Protein AF-A0A1V8TF94-F1 (afdb_monomer_lite)

InterPro domains:
  IPR036457 PPM-type phosphatase-like domain superfamily [G3DSA:3.60.40.10] (98-243)
  IPR036457 PPM-type phosphatase-like domain superfamily [SSF81606] (132-233)

Secondary structure (DSSP, 8-state):
-----------------PPPSS----TT--TTPPPPPPP---HHHHHHHHHHHHHHHHHHHHHHHHHHHH-THHHHHHHTTS-HHHHHHHHHHHHHHHHHHHHHT-PPPPHHHHHHHHHHHEEEEE-SS-EEEEE---SSSS---EEEEEEE--TT-GGG-EEEEEEE---SSSHHHHHHHHHHHHHHHHHHHHTT-TTSPP-TT-HHHHHHHHHHHHHHHHHHHHHHHHHHHHHHHHTSPPPPP----

Organism: NCBI:txid1507870

pLDDT: mean 73.89, std 19.98, range [32.81, 98.12]

Sequence (249 aa):
MARSFGLPIHRTVLHSRRRYTTPPKTYFQPLDQPPPPPPRTSFRILRWSLFGVTAFGIGFYMHAYLSARFGLDVLEELAGEMDPQDATAMQGALQDGVEVAQARVVHAFTHEQATAVLRQRAGVAVTPTVVSHVCQSPSNLPCEDTWSSGTYMYLKDAAKDWSEWAIFDGHAGTRTSQALKEILPVVVGEKLWESGCMQRMYVANDQRVWRVIQNAFKYLDEEVLGEAKRCLEDDQDGLRPGGEGQLAE

Radius of gyration: 28.28 Å; chains: 1; bounding box: 63×71×79 Å

Foldseek 3Di:
DDDDDDDDDPDDFDDDDDDDPDDDDDPPDDDDDDDDDDDDDDPVVVVVVVVVVVVVVVVVVVVVVCCVPPNPVVVVVVLVPDDPVVNVVVVVVVVVVVVVVVVVPPDDDDPVRVVVQQVVQWDWGDDLVDIDIDGDDAPDVVRQKDKEKDWQQDVVPSQLIDIDIDIFRGDPDNVVNVVCRPVLVVLLSVLCVVLCNSVDDDDPPDPSSVVSSVVSVVVVVVVVVVVVVVVVVVVVVVPPPPDDDDPDD

Structure (mmCIF, N/CA/C/O backbone):
data_AF-A0A1V8TF94-F1
#
_entry.id   AF-A0A1V8TF94-F1
#
loop_
_atom_site.group_PDB
_atom_site.id
_atom_site.type_symbol
_atom_site.label_atom_id
_atom_site.label_alt_id
_atom_site.label_comp_id
_atom_site.label_asym_id
_atom_site.label_entity_id
_atom_site.label_seq_id
_atom_site.pdbx_PDB_ins_code
_atom_site.Cartn_x
_atom_site.Cartn_y
_atom_site.Cartn_z
_atom_site.occupancy
_atom_site.B_iso_or_equiv
_atom_site.auth_seq_id
_atom_site.auth_comp_id
_atom_site.auth_asym_id
_atom_site.auth_atom_id
_atom_site.pdbx_PDB_model_num
ATOM 1 N N . MET A 1 1 ? 10.412 6.527 35.809 1.00 37.19 1 MET A N 1
ATOM 2 C CA . MET A 1 1 ? 9.376 5.565 35.368 1.00 37.19 1 MET A CA 1
ATOM 3 C C . MET A 1 1 ? 9.477 5.414 33.857 1.00 37.19 1 MET A C 1
ATOM 5 O O . MET A 1 1 ? 8.974 6.263 33.137 1.00 37.19 1 MET A O 1
ATOM 9 N N . ALA A 1 2 ? 10.196 4.396 33.384 1.00 33.12 2 ALA A N 1
ATOM 10 C CA . ALA A 1 2 ? 10.364 4.117 31.960 1.00 33.12 2 ALA A CA 1
ATOM 11 C C . ALA A 1 2 ? 9.210 3.224 31.477 1.00 33.12 2 ALA A C 1
ATOM 13 O O . ALA A 1 2 ? 9.015 2.132 32.011 1.00 33.12 2 ALA A O 1
ATOM 14 N N . ARG A 1 3 ? 8.426 3.692 30.500 1.00 34.81 3 ARG A N 1
ATOM 15 C CA . ARG A 1 3 ? 7.444 2.862 29.792 1.00 34.81 3 ARG A CA 1
ATOM 16 C C . ARG A 1 3 ? 8.129 2.246 28.577 1.00 34.81 3 ARG A C 1
ATOM 18 O O . ARG A 1 3 ? 8.374 2.921 27.587 1.00 34.81 3 ARG A O 1
ATOM 25 N N . SER A 1 4 ? 8.456 0.967 28.703 1.00 33.47 4 SER A N 1
ATOM 26 C CA . SER A 1 4 ? 8.790 0.088 27.586 1.00 33.47 4 SER A CA 1
ATOM 27 C C . SER A 1 4 ? 7.532 -0.106 26.733 1.00 33.47 4 SER A C 1
ATOM 29 O O . SER A 1 4 ? 6.545 -0.671 27.206 1.00 33.47 4 SER A O 1
ATOM 31 N N . PHE A 1 5 ? 7.545 0.406 25.502 1.00 36.44 5 PHE A N 1
ATOM 32 C CA . PHE A 1 5 ? 6.562 0.070 24.476 1.00 36.44 5 PHE A CA 1
ATOM 33 C C . PHE A 1 5 ? 7.048 -1.191 23.761 1.00 36.44 5 PHE A C 1
ATOM 35 O O . PHE A 1 5 ? 7.936 -1.142 22.914 1.00 36.44 5 PHE A O 1
ATOM 42 N N . GLY A 1 6 ? 6.496 -2.341 24.147 1.00 34.00 6 GLY A N 1
ATOM 43 C CA . GLY A 1 6 ? 6.702 -3.588 23.422 1.00 34.00 6 GLY A CA 1
ATOM 44 C C . GLY A 1 6 ? 5.960 -3.541 22.089 1.00 34.00 6 GLY A C 1
ATOM 45 O O . GLY A 1 6 ? 4.732 -3.549 22.069 1.00 34.00 6 GLY A O 1
ATOM 46 N N . LEU A 1 7 ? 6.708 -3.498 20.990 1.00 39.34 7 LEU A N 1
ATOM 47 C CA . LEU A 1 7 ? 6.206 -3.763 19.642 1.00 39.34 7 LEU A CA 1
ATOM 48 C C . LEU A 1 7 ? 5.683 -5.205 19.550 1.00 39.34 7 LEU A C 1
ATOM 50 O O . LEU A 1 7 ? 6.379 -6.125 19.990 1.00 39.34 7 LEU A O 1
ATOM 54 N N . PRO A 1 8 ? 4.553 -5.451 18.870 1.00 41.88 8 PRO A N 1
ATOM 55 C CA . PRO A 1 8 ? 4.283 -6.750 18.292 1.00 41.88 8 PRO A CA 1
ATOM 56 C C . PRO A 1 8 ? 4.102 -6.583 16.782 1.00 41.88 8 PRO A C 1
ATOM 58 O O . PRO A 1 8 ? 2.991 -6.380 16.310 1.00 41.88 8 PRO A O 1
ATOM 61 N N . ILE A 1 9 ? 5.177 -6.681 15.998 1.00 44.75 9 ILE A N 1
ATOM 62 C CA . ILE A 1 9 ? 5.041 -6.832 14.542 1.00 44.75 9 ILE A CA 1
ATOM 63 C C . ILE A 1 9 ? 5.925 -7.990 14.095 1.00 44.75 9 ILE A C 1
ATOM 65 O O . ILE A 1 9 ? 6.981 -7.815 13.498 1.00 44.75 9 ILE A O 1
ATOM 69 N N . HIS A 1 10 ? 5.489 -9.209 14.414 1.00 32.81 10 HIS A N 1
ATOM 70 C CA . HIS A 1 10 ? 5.989 -10.396 13.734 1.00 32.81 10 HIS A CA 1
ATOM 71 C C . HIS A 1 10 ? 4.979 -10.769 12.647 1.00 32.81 10 HIS A C 1
ATOM 73 O O . HIS A 1 10 ? 3.971 -11.424 12.906 1.00 32.81 10 HIS A O 1
ATOM 79 N N . ARG A 1 11 ? 5.223 -10.292 11.423 1.00 44.19 11 ARG A N 1
ATOM 80 C CA . ARG A 1 11 ? 4.402 -10.601 10.247 1.00 44.19 11 ARG A CA 1
ATOM 81 C C . ARG A 1 11 ? 4.896 -11.908 9.637 1.00 44.19 11 ARG A C 1
ATOM 83 O O . ARG A 1 11 ? 5.856 -11.928 8.875 1.00 44.19 11 ARG A O 1
ATOM 90 N N . THR A 1 12 ? 4.255 -13.014 9.997 1.00 32.91 12 THR A N 1
ATOM 91 C CA . THR A 1 12 ? 4.577 -14.330 9.434 1.00 32.91 12 THR A CA 1
ATOM 92 C C . THR A 1 12 ? 3.707 -14.577 8.204 1.00 32.91 12 THR A C 1
ATOM 94 O O . THR A 1 12 ? 2.510 -14.826 8.323 1.00 32.91 12 THR A O 1
ATOM 97 N N . VAL A 1 13 ? 4.302 -14.515 7.011 1.00 35.44 13 VAL A N 1
ATOM 98 C CA . VAL A 1 13 ? 3.645 -14.912 5.757 1.00 35.44 13 VAL A CA 1
ATOM 99 C C . VAL A 1 13 ? 3.883 -16.408 5.556 1.00 35.44 13 VAL A C 1
ATOM 101 O O . VAL A 1 13 ? 4.999 -16.828 5.263 1.00 35.44 13 VAL A O 1
ATOM 104 N N . LEU A 1 14 ? 2.844 -17.228 5.729 1.00 34.09 14 LEU A N 1
ATOM 105 C CA . LEU A 1 14 ? 2.893 -18.655 5.400 1.00 34.09 14 LEU A CA 1
ATOM 106 C C . LEU A 1 14 ? 2.226 -18.902 4.046 1.00 34.09 14 LEU A C 1
ATOM 108 O O . LEU A 1 14 ? 1.049 -18.607 3.843 1.00 34.09 14 LEU A O 1
ATOM 112 N N . HIS A 1 15 ? 2.980 -19.488 3.117 1.00 34.28 15 HIS A N 1
ATOM 113 C CA . HIS A 1 15 ? 2.467 -19.907 1.818 1.00 34.28 15 HIS A CA 1
ATOM 114 C C . HIS A 1 15 ? 1.772 -21.268 1.925 1.00 34.28 15 HIS A C 1
ATOM 116 O O . HIS A 1 15 ? 2.412 -22.290 2.162 1.00 34.28 15 HIS A O 1
ATOM 122 N N . SER A 1 16 ? 0.460 -21.298 1.687 1.00 35.69 16 SER A N 1
ATOM 123 C CA . SER A 1 16 ? -0.314 -22.534 1.539 1.00 35.69 16 SER A CA 1
ATOM 124 C C . SER A 1 16 ? -0.882 -22.630 0.125 1.00 35.69 16 SER A C 1
ATOM 126 O O . SER A 1 16 ? -1.646 -21.773 -0.319 1.00 35.69 16 SER A O 1
ATOM 128 N N . ARG A 1 17 ? -0.508 -23.687 -0.606 1.00 35.97 17 ARG A N 1
ATOM 129 C CA . ARG A 1 17 ? -1.077 -24.016 -1.920 1.00 35.97 17 ARG A CA 1
ATOM 130 C C . ARG A 1 17 ? -2.368 -24.816 -1.731 1.00 35.97 17 ARG A C 1
ATOM 132 O O . ARG A 1 17 ? -2.332 -26.044 -1.739 1.00 35.97 17 ARG A O 1
ATOM 139 N N . ARG A 1 18 ? -3.518 -24.147 -1.616 1.00 37.91 18 ARG A N 1
ATOM 140 C CA . ARG A 1 18 ? -4.824 -24.802 -1.821 1.00 37.91 18 ARG A CA 1
ATOM 141 C C . ARG A 1 18 ? -5.270 -24.633 -3.272 1.00 37.91 18 ARG A C 1
ATOM 143 O O . ARG A 1 18 ? -5.315 -23.524 -3.791 1.00 37.91 18 ARG A O 1
ATOM 150 N N . ARG A 1 19 ? -5.576 -25.753 -3.934 1.00 37.44 19 ARG A N 1
ATOM 151 C CA . ARG A 1 19 ? -6.188 -25.777 -5.270 1.00 37.44 19 ARG A CA 1
ATOM 152 C C . ARG A 1 19 ? -7.698 -25.604 -5.107 1.00 37.44 19 ARG A C 1
ATOM 154 O O . ARG A 1 19 ? -8.330 -26.438 -4.466 1.00 37.44 19 ARG A O 1
ATOM 161 N N . TYR A 1 20 ? -8.258 -24.543 -5.678 1.00 40.94 20 TYR A N 1
ATOM 162 C CA . TYR A 1 20 ? -9.704 -24.350 -5.780 1.00 40.94 20 TYR A CA 1
ATOM 163 C C . TYR A 1 20 ? -10.226 -25.021 -7.058 1.00 40.94 20 TYR A C 1
ATOM 165 O O . TYR A 1 20 ? -9.595 -24.931 -8.109 1.00 40.94 20 TYR A O 1
ATOM 173 N N . THR A 1 21 ? -11.360 -25.715 -6.958 1.00 43.81 21 THR A N 1
ATOM 174 C CA . THR A 1 21 ? -12.014 -26.450 -8.059 1.00 43.81 21 THR A CA 1
ATOM 175 C C . THR A 1 21 ? -13.019 -25.604 -8.844 1.00 43.81 21 THR A C 1
ATOM 177 O O . THR A 1 21 ? -13.491 -26.037 -9.890 1.00 43.81 21 THR A O 1
ATOM 180 N N . THR A 1 22 ? -13.323 -24.389 -8.385 1.00 40.44 22 THR A N 1
ATOM 181 C CA . THR A 1 22 ? -14.241 -23.456 -9.051 1.00 40.44 22 THR A CA 1
ATOM 182 C C . THR A 1 22 ? -13.627 -22.059 -9.120 1.00 40.44 22 THR A C 1
ATOM 184 O O . THR A 1 22 ? -13.146 -21.574 -8.091 1.00 40.44 22 THR A O 1
ATOM 187 N N . PRO A 1 23 ? -13.636 -21.396 -10.291 1.00 46.78 23 PRO A N 1
ATOM 188 C CA . PRO A 1 23 ? -13.075 -20.059 -10.433 1.00 46.78 23 PRO A CA 1
ATOM 189 C C . PRO A 1 23 ? -13.926 -19.028 -9.665 1.00 46.78 23 PRO A C 1
ATOM 191 O O . PRO A 1 23 ? -15.151 -19.018 -9.820 1.00 46.78 23 PRO A O 1
ATOM 194 N N . PRO A 1 24 ? -13.317 -18.163 -8.833 1.00 49.66 24 PRO A N 1
ATOM 195 C CA . PRO A 1 24 ? -14.036 -17.080 -8.176 1.00 49.66 24 PRO A CA 1
ATOM 196 C C . PRO A 1 24 ? -14.489 -16.043 -9.209 1.00 49.66 24 PRO A C 1
ATOM 198 O O . PRO A 1 24 ? -13.751 -15.696 -10.131 1.00 49.66 24 PRO A O 1
ATOM 201 N N . LYS A 1 25 ? -15.712 -15.532 -9.043 1.00 41.75 25 LYS A N 1
ATOM 202 C CA . LYS A 1 25 ? -16.226 -14.403 -9.827 1.00 41.75 25 LYS A CA 1
ATOM 203 C C . LYS A 1 25 ? -15.437 -13.152 -9.431 1.00 41.75 25 LYS A C 1
ATOM 205 O O . LYS A 1 25 ? -15.498 -12.736 -8.277 1.00 41.75 25 LYS A O 1
ATOM 210 N N . THR A 1 26 ? -14.658 -12.591 -10.352 1.00 46.69 26 THR A N 1
ATOM 211 C CA . THR A 1 26 ? -13.879 -11.369 -10.116 1.00 46.69 26 THR A CA 1
ATOM 212 C C . THR A 1 26 ? -14.734 -10.121 -10.349 1.00 46.69 26 THR A C 1
ATOM 214 O O . THR A 1 26 ? -15.714 -10.143 -11.089 1.00 46.69 26 THR A O 1
ATOM 217 N N . TYR A 1 27 ? -14.350 -9.015 -9.710 1.00 48.72 27 TYR A N 1
ATOM 218 C CA . TYR A 1 27 ? -15.082 -7.739 -9.653 1.00 48.72 27 TYR A CA 1
ATOM 219 C C . TYR A 1 27 ? -15.188 -6.988 -11.006 1.00 48.72 27 TYR A C 1
ATOM 221 O O . TYR A 1 27 ? -15.813 -5.937 -11.079 1.00 48.72 27 TYR A O 1
ATOM 229 N N . PHE A 1 28 ? -14.589 -7.515 -12.083 1.00 39.69 28 PHE A N 1
ATOM 230 C CA . PHE A 1 28 ? -14.431 -6.843 -13.383 1.00 39.69 28 PHE A CA 1
ATOM 231 C C . PHE A 1 28 ? -15.362 -7.362 -14.489 1.00 39.69 28 PHE A C 1
ATOM 233 O O . PHE A 1 28 ? -15.060 -7.204 -15.669 1.00 39.69 28 PHE A O 1
ATOM 240 N N . GLN A 1 29 ? -16.494 -7.975 -14.146 1.00 43.91 29 GLN A N 1
ATOM 241 C CA . GLN A 1 29 ? -17.527 -8.297 -15.134 1.00 43.91 29 GLN A CA 1
ATOM 242 C C . GLN A 1 29 ? -18.720 -7.344 -14.996 1.00 43.91 29 GLN A C 1
ATOM 244 O O . GLN A 1 29 ? -19.655 -7.648 -14.254 1.00 43.91 29 GLN A O 1
ATOM 249 N N . PRO A 1 30 ? -18.738 -6.204 -15.711 1.00 47.22 30 PRO A N 1
ATOM 250 C CA . PRO A 1 30 ? -19.991 -5.545 -16.028 1.00 47.22 30 PRO A CA 1
ATOM 251 C C . PRO A 1 30 ? -20.809 -6.466 -16.937 1.00 47.22 30 PRO A C 1
ATOM 253 O O . PRO A 1 30 ? -20.340 -6.893 -17.994 1.00 47.22 30 PRO A O 1
ATOM 256 N N . LEU A 1 31 ? -22.034 -6.772 -16.514 1.00 54.69 31 LEU A N 1
ATOM 257 C CA . LEU A 1 31 ? -23.076 -7.250 -17.414 1.00 54.69 31 LEU A CA 1
ATOM 258 C C . LEU A 1 31 ? -23.319 -6.140 -18.454 1.00 54.69 31 LEU A C 1
ATOM 26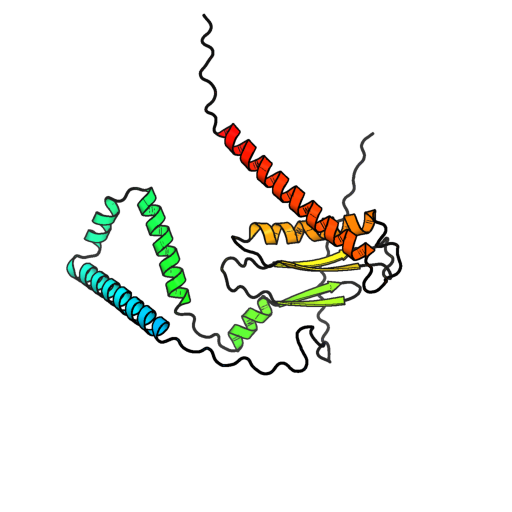0 O O . LEU A 1 31 ? -23.561 -4.993 -18.088 1.00 54.69 31 LEU A O 1
ATOM 264 N N . ASP A 1 32 ? -23.219 -6.489 -19.734 1.00 56.28 32 ASP A N 1
ATOM 265 C CA . ASP A 1 32 ? -23.773 -5.728 -20.862 1.00 56.28 32 ASP A CA 1
ATOM 266 C C . ASP A 1 32 ? -23.118 -4.381 -21.243 1.00 56.28 32 ASP A C 1
ATOM 268 O O . ASP A 1 32 ? -23.812 -3.391 -21.478 1.00 56.28 32 ASP A O 1
ATOM 272 N N . GLN A 1 33 ? -21.792 -4.331 -21.428 1.00 52.78 33 GLN A N 1
ATOM 273 C CA . GLN A 1 33 ? -21.182 -3.259 -22.238 1.00 52.78 33 GLN A CA 1
ATOM 274 C C . GLN A 1 33 ? -20.911 -3.724 -23.681 1.00 52.78 33 GLN A C 1
ATOM 276 O O . GLN A 1 33 ? -20.184 -4.701 -23.877 1.00 52.78 33 GLN A O 1
ATOM 281 N N . PRO A 1 34 ? -21.456 -3.045 -24.711 1.00 64.44 34 PRO A N 1
ATOM 282 C CA . PRO A 1 34 ? -21.077 -3.307 -26.094 1.00 64.44 34 PRO A CA 1
ATOM 283 C C . PRO A 1 34 ? -19.612 -2.900 -26.340 1.00 64.44 34 PRO A C 1
ATOM 285 O O . PRO A 1 34 ? -19.118 -1.967 -25.700 1.00 64.44 34 PRO A O 1
ATOM 288 N N . PRO A 1 35 ? -18.905 -3.579 -27.264 1.00 62.78 35 PRO A N 1
ATOM 289 C CA . PRO A 1 35 ? -17.498 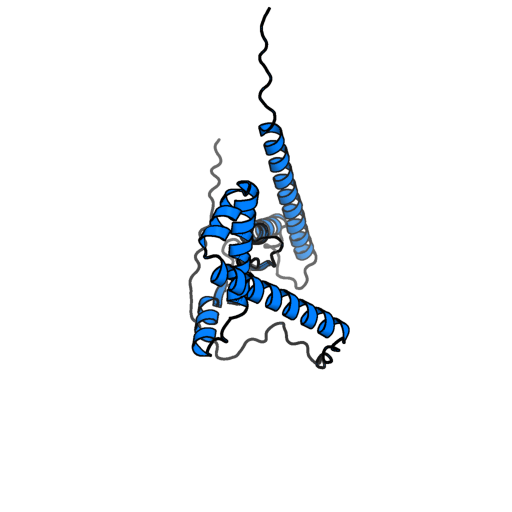-3.308 -27.532 1.00 62.78 35 PRO A CA 1
ATOM 290 C C . PRO A 1 35 ? -17.293 -1.853 -27.990 1.00 62.78 35 PRO A C 1
ATOM 292 O O . PRO A 1 35 ? -18.110 -1.336 -28.762 1.00 62.78 35 PRO A O 1
ATOM 295 N N . PRO A 1 36 ? -16.213 -1.180 -27.549 1.00 60.25 36 PRO A N 1
ATOM 296 C CA . PRO A 1 36 ? -15.929 0.185 -27.969 1.00 60.25 36 PRO A CA 1
ATOM 297 C C . PRO A 1 36 ? -15.705 0.249 -29.491 1.00 60.25 36 PRO A C 1
ATOM 299 O O . PRO A 1 36 ? -15.130 -0.678 -30.072 1.00 60.25 36 PRO A O 1
ATOM 302 N N . PRO A 1 37 ? -16.142 1.331 -30.163 1.00 66.19 37 PRO A N 1
ATOM 303 C CA . PRO A 1 37 ? -15.926 1.496 -31.594 1.00 66.19 37 PRO A CA 1
ATOM 304 C C . PRO A 1 37 ? -14.424 1.602 -31.916 1.00 66.19 37 PRO A C 1
ATOM 306 O O . PRO A 1 37 ? -13.656 2.127 -31.106 1.00 66.19 37 PRO A O 1
ATOM 309 N N . PRO A 1 38 ? -13.988 1.141 -33.104 1.00 63.19 38 PRO A N 1
ATOM 310 C CA . PRO A 1 38 ? -12.583 1.180 -33.490 1.00 63.19 38 PRO A CA 1
ATOM 311 C C . PRO A 1 38 ? -12.058 2.626 -33.536 1.00 63.19 38 PRO A C 1
ATOM 313 O O . PRO A 1 38 ? -12.788 3.537 -33.951 1.00 63.19 38 PRO A O 1
ATOM 316 N N . PRO A 1 39 ? -10.792 2.863 -33.143 1.00 58.78 39 PRO A N 1
ATOM 317 C CA . PRO A 1 39 ? -10.216 4.199 -33.146 1.00 58.78 39 PRO A CA 1
ATOM 318 C C . PRO A 1 39 ? -10.185 4.757 -34.573 1.00 58.78 39 PRO A C 1
ATOM 320 O O . PRO A 1 39 ? -9.671 4.131 -35.501 1.00 58.78 39 PRO A O 1
ATOM 323 N N . ARG A 1 40 ? -10.734 5.962 -34.762 1.00 57.19 40 ARG A N 1
ATOM 324 C CA . ARG A 1 40 ? -10.665 6.675 -36.043 1.00 57.19 40 ARG A CA 1
ATOM 325 C C . ARG A 1 40 ? -9.224 7.116 -36.288 1.00 57.19 40 ARG A C 1
ATOM 327 O O . ARG A 1 40 ? -8.737 8.047 -35.650 1.00 57.19 40 ARG A O 1
ATOM 334 N N . THR A 1 41 ? -8.546 6.468 -37.231 1.00 52.03 41 THR A N 1
ATOM 335 C CA . THR A 1 41 ? -7.199 6.851 -37.665 1.00 52.03 41 THR A CA 1
ATOM 336 C C . THR A 1 41 ? -7.243 8.229 -38.322 1.00 52.03 41 THR A C 1
ATOM 338 O O . THR A 1 41 ? -7.686 8.394 -39.458 1.00 52.03 41 THR A O 1
ATOM 341 N N . SER A 1 42 ? -6.804 9.246 -37.586 1.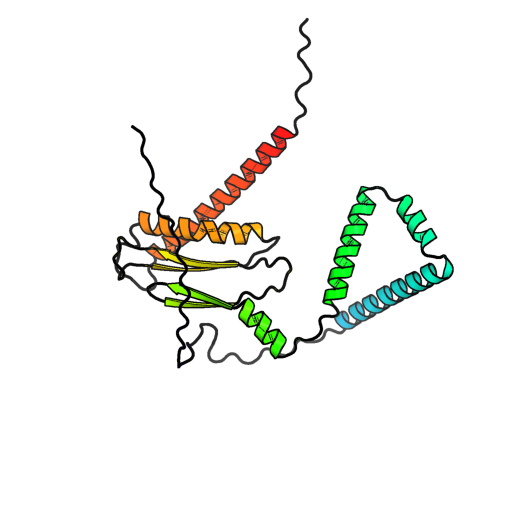00 60.31 42 SER A N 1
ATOM 342 C CA . SER A 1 42 ? -6.638 10.601 -38.101 1.00 60.31 42 SER A CA 1
ATOM 343 C C . SER A 1 42 ? -5.454 10.635 -39.073 1.00 60.31 42 SER A C 1
ATOM 345 O O . SER A 1 42 ? -4.322 10.334 -38.694 1.00 60.31 42 SER A O 1
ATOM 347 N N . PHE A 1 43 ? -5.690 11.066 -40.318 1.00 58.44 43 PHE A N 1
ATOM 348 C CA . PHE A 1 43 ? -4.652 11.283 -41.341 1.00 58.44 43 PHE A CA 1
ATOM 349 C C . PHE A 1 43 ? -3.508 12.206 -40.876 1.00 58.44 43 PHE A C 1
ATOM 351 O O . PHE A 1 43 ? -2.423 12.189 -41.457 1.00 58.44 43 PHE A O 1
ATOM 358 N N . ARG A 1 44 ? -3.715 13.001 -39.815 1.00 57.53 44 ARG A N 1
ATOM 359 C CA . ARG A 1 44 ? -2.654 13.825 -39.223 1.00 57.53 44 ARG A CA 1
ATOM 360 C C . ARG A 1 44 ? -1.606 12.966 -38.509 1.00 57.53 44 ARG A C 1
ATOM 362 O O . ARG A 1 44 ? -0.426 13.257 -38.645 1.00 57.53 44 ARG A O 1
ATOM 369 N N . ILE A 1 45 ? -2.003 11.883 -37.838 1.00 59.19 45 ILE A N 1
ATOM 370 C CA . ILE A 1 45 ? -1.085 10.994 -37.098 1.00 59.19 45 ILE A CA 1
ATOM 371 C C . ILE A 1 45 ? -0.148 10.250 -38.064 1.00 59.19 45 ILE A C 1
ATOM 373 O O . ILE A 1 45 ? 1.040 10.091 -37.782 1.00 59.19 45 ILE A O 1
ATOM 377 N N . LEU A 1 46 ? -0.647 9.878 -39.248 1.00 62.09 46 LEU A N 1
ATOM 378 C CA . LEU A 1 46 ? 0.155 9.228 -40.290 1.00 62.09 46 LEU A CA 1
ATOM 379 C C . LEU A 1 46 ? 1.243 10.160 -40.858 1.00 62.09 46 LEU A C 1
ATOM 381 O O . LEU A 1 46 ? 2.356 9.727 -41.136 1.00 62.09 46 LEU A O 1
ATOM 385 N N . ARG A 1 47 ? 0.953 11.462 -40.990 1.00 63.03 47 ARG A N 1
ATOM 386 C CA . ARG A 1 47 ? 1.929 12.455 -41.473 1.00 63.03 47 ARG A CA 1
ATOM 387 C C . ARG A 1 47 ? 3.068 12.701 -40.482 1.00 63.03 47 ARG A C 1
ATOM 389 O O . ARG A 1 47 ? 4.214 12.781 -40.909 1.00 63.03 47 ARG A O 1
ATOM 396 N N . TRP A 1 48 ? 2.767 12.784 -39.186 1.00 62.28 48 TRP A N 1
ATOM 397 C CA . TRP A 1 48 ? 3.793 12.977 -38.152 1.00 62.28 48 TRP A CA 1
ATOM 398 C C . TRP A 1 48 ? 4.673 11.739 -37.958 1.00 62.28 48 TRP A C 1
ATOM 400 O O . TRP A 1 48 ? 5.882 11.869 -37.785 1.00 62.28 48 TRP A O 1
ATOM 410 N N . SER A 1 49 ? 4.098 10.539 -38.066 1.00 62.56 49 SER A N 1
ATOM 411 C CA . SER A 1 49 ? 4.869 9.289 -38.010 1.00 62.56 49 SER A CA 1
ATOM 412 C C . SER A 1 49 ? 5.783 9.114 -39.226 1.00 62.56 49 SER A C 1
ATOM 414 O O . SER A 1 49 ? 6.947 8.761 -39.052 1.00 62.56 49 SER A O 1
ATOM 416 N N . LEU A 1 50 ? 5.316 9.451 -40.435 1.00 66.00 50 LEU A N 1
ATOM 417 C CA . LEU A 1 50 ? 6.163 9.467 -41.635 1.00 66.00 50 LEU A CA 1
ATOM 418 C C . LEU A 1 50 ? 7.342 10.436 -41.496 1.00 66.00 50 LEU A C 1
ATOM 420 O O . LEU A 1 50 ? 8.461 10.042 -41.801 1.00 66.00 50 LEU A O 1
ATOM 424 N N . PHE A 1 51 ? 7.116 11.654 -40.987 1.00 68.81 51 PHE A N 1
ATOM 425 C CA . PHE A 1 51 ? 8.182 12.648 -40.799 1.00 68.81 51 PHE A CA 1
ATOM 426 C C . PHE A 1 51 ? 9.220 12.213 -39.751 1.00 68.81 51 PHE A C 1
ATOM 428 O O . PHE A 1 51 ? 10.418 12.428 -39.934 1.00 68.81 51 PHE A O 1
ATOM 435 N N . GLY A 1 52 ? 8.772 11.560 -38.673 1.00 63.97 52 GLY A N 1
ATOM 436 C CA . GLY A 1 52 ? 9.663 11.003 -37.655 1.00 63.97 52 GLY A CA 1
ATOM 437 C C . GLY A 1 52 ? 10.563 9.893 -38.205 1.00 63.97 52 GLY A C 1
ATOM 438 O O . GLY A 1 52 ? 11.763 9.888 -37.938 1.00 63.97 52 GLY A O 1
ATOM 439 N N . VAL A 1 53 ? 10.019 8.982 -39.020 1.00 68.88 53 VAL A N 1
ATOM 440 C CA . VAL A 1 53 ? 10.795 7.876 -39.609 1.00 68.88 53 VAL A CA 1
ATOM 441 C C . VAL A 1 53 ? 11.847 8.386 -40.598 1.00 68.88 53 VAL A C 1
ATOM 443 O O . VAL A 1 53 ? 12.977 7.898 -40.575 1.00 68.88 53 VAL A O 1
ATOM 446 N N . THR A 1 54 ? 11.537 9.393 -41.423 1.00 72.00 54 THR A N 1
ATOM 447 C CA . THR A 1 54 ? 12.532 9.979 -42.337 1.00 72.00 54 THR A CA 1
ATOM 448 C C . THR A 1 54 ? 13.635 10.730 -41.603 1.00 72.00 54 THR A C 1
ATOM 450 O O . THR A 1 54 ? 14.797 10.567 -41.965 1.00 72.00 54 THR A O 1
ATOM 453 N N . ALA A 1 55 ? 13.317 11.507 -40.564 1.00 71.56 55 ALA A N 1
ATOM 454 C CA . ALA A 1 55 ? 14.334 12.225 -39.792 1.00 71.56 55 ALA A CA 1
ATOM 455 C C . ALA A 1 55 ? 15.316 11.261 -39.102 1.00 71.56 55 ALA A C 1
ATOM 457 O O . ALA A 1 55 ? 16.530 11.446 -39.191 1.00 71.56 55 ALA A O 1
ATOM 458 N N . PHE A 1 56 ? 14.803 10.182 -38.499 1.00 66.81 56 PHE A N 1
ATOM 459 C CA . PHE A 1 56 ? 15.642 9.140 -37.901 1.00 66.81 56 PHE A CA 1
ATOM 460 C C . PHE A 1 56 ? 16.472 8.382 -38.944 1.00 66.81 56 PHE A C 1
ATOM 462 O O . PHE A 1 56 ? 17.653 8.134 -38.717 1.00 66.81 56 PHE A O 1
ATOM 469 N N . GLY A 1 57 ? 15.888 8.048 -40.099 1.00 72.00 57 GLY A N 1
ATOM 470 C CA . GLY A 1 57 ? 16.610 7.381 -41.185 1.00 72.00 57 GLY A CA 1
ATOM 471 C C . GLY A 1 57 ? 17.761 8.226 -41.739 1.00 72.00 57 GLY A C 1
ATOM 472 O O . GLY A 1 57 ? 18.855 7.706 -41.950 1.00 72.00 57 GLY A O 1
ATOM 473 N N . ILE A 1 58 ? 17.544 9.534 -41.914 1.00 74.31 58 ILE A N 1
ATOM 474 C CA . ILE A 1 58 ? 18.586 10.475 -42.352 1.00 74.31 58 ILE A CA 1
ATOM 475 C C . ILE A 1 58 ? 19.681 10.593 -41.289 1.00 74.31 58 ILE A C 1
ATOM 477 O O . ILE A 1 58 ? 20.856 10.515 -41.637 1.00 74.31 58 ILE A O 1
ATOM 481 N N . GLY A 1 59 ? 19.319 10.712 -40.007 1.00 69.69 59 GLY A N 1
ATOM 482 C CA . GLY A 1 59 ? 20.288 10.763 -38.909 1.00 69.69 59 GLY A CA 1
ATOM 483 C C . GLY A 1 59 ? 21.162 9.509 -38.838 1.00 69.69 59 GLY A C 1
ATOM 484 O O . GLY A 1 59 ? 22.381 9.612 -38.740 1.00 69.69 59 GLY A O 1
ATOM 485 N N . PHE A 1 60 ? 20.564 8.323 -38.983 1.00 70.12 60 PHE A N 1
ATOM 486 C CA . PHE A 1 60 ? 21.301 7.059 -38.943 1.00 70.12 60 PHE A CA 1
ATOM 487 C C . PHE A 1 60 ? 22.205 6.869 -40.167 1.00 70.12 60 PHE A C 1
ATOM 489 O O . PHE A 1 60 ? 23.347 6.431 -40.033 1.00 70.12 60 PHE A O 1
ATOM 496 N N . TYR A 1 61 ? 21.726 7.237 -41.360 1.00 73.25 61 TYR A N 1
ATOM 497 C CA . TYR A 1 61 ? 22.536 7.202 -42.577 1.00 73.25 61 TYR A CA 1
ATOM 498 C C . TYR A 1 61 ? 23.698 8.195 -42.507 1.00 73.25 61 TYR A C 1
ATOM 500 O O . TYR A 1 61 ? 24.820 7.844 -42.861 1.00 73.25 61 TYR A O 1
ATOM 508 N N . MET A 1 62 ? 23.460 9.412 -42.010 1.00 64.81 62 MET A N 1
ATOM 509 C CA . MET A 1 62 ? 24.510 10.411 -41.831 1.00 64.81 62 MET A CA 1
ATOM 510 C C . MET A 1 62 ? 25.538 9.942 -40.797 1.00 64.81 62 MET A C 1
ATOM 512 O O . MET A 1 62 ? 26.731 10.038 -41.056 1.00 64.81 62 MET A O 1
ATOM 516 N N . HIS A 1 63 ? 25.094 9.355 -39.683 1.00 65.44 63 HIS A N 1
ATOM 517 C CA . HIS A 1 63 ? 25.974 8.774 -38.670 1.00 65.44 63 HIS A CA 1
ATOM 518 C C . HIS A 1 63 ? 26.831 7.635 -39.239 1.00 65.44 63 HIS A C 1
ATOM 520 O O . HIS A 1 63 ? 28.045 7.638 -39.064 1.00 65.44 63 HIS A O 1
ATOM 526 N N . ALA A 1 64 ? 26.229 6.694 -39.974 1.00 68.00 64 ALA A N 1
ATOM 527 C CA . ALA A 1 64 ? 26.946 5.591 -40.617 1.00 68.00 64 ALA A CA 1
ATOM 528 C C . ALA A 1 64 ? 27.908 6.069 -41.721 1.00 68.00 64 ALA A C 1
ATOM 530 O O . ALA A 1 64 ? 28.992 5.518 -41.890 1.00 68.00 64 ALA A O 1
ATOM 531 N N . TYR A 1 65 ? 27.524 7.103 -42.471 1.00 70.81 65 TYR A N 1
ATOM 532 C CA . TYR A 1 65 ? 28.369 7.709 -43.496 1.00 70.81 65 TYR A CA 1
ATOM 533 C C . TYR A 1 65 ? 29.567 8.437 -42.877 1.00 70.81 65 TYR A C 1
ATOM 535 O O . TYR A 1 65 ? 30.690 8.268 -43.345 1.00 70.81 65 TYR A O 1
ATOM 543 N N . LEU A 1 66 ? 29.346 9.216 -41.814 1.00 60.56 66 LEU A N 1
ATOM 544 C CA . LEU A 1 66 ? 30.403 9.939 -41.110 1.00 60.56 66 LEU A CA 1
ATOM 545 C C . LEU A 1 66 ? 31.370 8.974 -40.416 1.00 60.56 66 LEU A C 1
ATOM 547 O O . LEU A 1 66 ? 32.578 9.119 -40.585 1.00 60.56 66 LEU A O 1
ATOM 551 N N . SER A 1 67 ? 30.862 7.940 -39.740 1.00 59.69 67 SER A N 1
ATOM 552 C CA . SER A 1 67 ? 31.704 6.933 -39.084 1.00 59.69 67 SER A CA 1
ATOM 553 C C . SER A 1 67 ? 32.520 6.104 -40.081 1.00 59.69 67 SER A C 1
ATOM 555 O O . SER A 1 67 ? 33.692 5.827 -39.834 1.00 59.69 67 SER A O 1
ATOM 557 N N . ALA A 1 68 ? 31.956 5.771 -41.248 1.00 64.81 68 ALA A N 1
ATOM 558 C CA . ALA A 1 68 ? 32.675 5.061 -42.306 1.00 64.81 68 ALA A CA 1
ATOM 559 C C . ALA A 1 68 ? 33.691 5.940 -43.063 1.00 64.81 68 ALA A C 1
ATOM 561 O O . ALA A 1 68 ? 34.664 5.418 -43.605 1.00 64.81 68 ALA A O 1
ATOM 562 N N . ARG A 1 69 ? 33.465 7.260 -43.145 1.00 58.75 69 ARG A N 1
ATOM 563 C CA . ARG A 1 69 ? 34.305 8.196 -43.914 1.00 58.75 69 ARG A CA 1
ATOM 564 C C . ARG A 1 69 ? 35.450 8.794 -43.096 1.00 58.75 69 ARG A C 1
ATOM 566 O O . ARG A 1 69 ? 36.506 9.039 -43.672 1.00 58.75 69 ARG A O 1
ATOM 573 N N . PHE A 1 70 ? 35.237 9.042 -41.805 1.00 55.22 70 PHE A N 1
ATOM 574 C CA . PHE A 1 70 ? 36.175 9.777 -40.948 1.00 55.22 70 PHE A CA 1
ATOM 575 C C . PHE A 1 70 ? 36.801 8.928 -39.832 1.00 55.22 70 PHE A C 1
ATOM 577 O O . PHE A 1 70 ? 37.718 9.401 -39.172 1.00 55.22 70 PHE A O 1
ATOM 584 N N . GLY A 1 71 ? 36.371 7.670 -39.663 1.00 52.66 71 GLY A N 1
ATOM 585 C CA . GLY A 1 71 ? 36.798 6.836 -38.538 1.00 52.66 71 GLY A CA 1
ATOM 586 C C . GLY A 1 71 ? 36.174 7.300 -37.216 1.00 52.66 71 GLY A C 1
ATOM 587 O O . GLY A 1 71 ? 35.708 8.431 -37.091 1.00 52.66 71 GLY A O 1
ATOM 588 N N . LEU A 1 72 ? 36.120 6.403 -36.229 1.00 54.09 72 LEU A N 1
ATOM 589 C CA . LEU A 1 72 ? 35.569 6.690 -34.895 1.00 54.09 72 LEU A CA 1
ATOM 590 C C . LEU A 1 72 ? 36.351 7.787 -34.143 1.00 54.09 72 LEU A C 1
ATOM 592 O O . LEU A 1 72 ? 35.770 8.445 -33.284 1.00 54.09 72 LEU A O 1
ATOM 596 N N . ASP A 1 73 ? 37.605 8.037 -34.528 1.00 51.53 73 ASP A N 1
ATOM 597 C CA . ASP A 1 73 ? 38.519 8.961 -33.842 1.00 51.53 73 ASP A CA 1
ATOM 598 C C . ASP A 1 73 ? 38.065 10.435 -33.896 1.00 51.53 73 ASP A C 1
ATOM 600 O O . ASP A 1 73 ? 38.278 11.178 -32.944 1.00 51.53 73 ASP A O 1
ATOM 604 N N . VAL A 1 74 ? 37.364 10.876 -34.952 1.00 50.19 74 VAL A N 1
ATOM 605 C CA . VAL A 1 74 ? 36.899 12.281 -35.068 1.00 50.19 74 VAL A CA 1
ATOM 606 C C . VAL A 1 74 ? 35.687 12.571 -34.169 1.00 50.19 74 VAL A C 1
ATOM 608 O O . VAL A 1 74 ? 35.472 13.704 -33.748 1.00 50.19 74 VAL A O 1
ATOM 611 N N . LEU A 1 75 ? 34.884 11.551 -33.851 1.00 50.91 75 LEU A N 1
ATOM 612 C CA . LEU A 1 75 ? 33.742 11.677 -32.935 1.00 50.91 75 LEU A CA 1
ATOM 613 C C . LEU A 1 75 ? 34.201 11.698 -31.469 1.00 50.91 75 LEU A C 1
ATOM 615 O O . LEU A 1 75 ? 33.567 12.347 -30.642 1.00 50.91 75 LEU A O 1
ATOM 619 N N . GLU A 1 76 ? 35.317 11.030 -31.172 1.00 51.75 76 GLU A N 1
ATOM 620 C CA . GLU A 1 76 ? 35.993 11.068 -29.873 1.00 51.75 76 GLU A CA 1
ATOM 621 C C . GLU A 1 76 ? 36.692 12.420 -29.643 1.00 51.75 76 GLU A C 1
ATOM 623 O O . GLU A 1 76 ? 36.596 12.979 -28.553 1.00 51.75 76 GLU A O 1
ATOM 628 N N . GLU A 1 77 ? 37.286 13.011 -30.686 1.00 53.31 77 GLU A N 1
ATOM 629 C CA . GLU A 1 77 ? 37.868 14.361 -30.634 1.00 53.31 77 GLU A CA 1
ATOM 630 C C . GLU A 1 77 ? 36.794 15.454 -30.449 1.00 53.31 77 GLU A C 1
ATOM 632 O O . GLU A 1 77 ? 36.990 16.382 -29.668 1.00 53.31 77 GLU A O 1
ATOM 637 N N . LEU A 1 78 ? 35.609 15.302 -31.061 1.00 51.91 78 LEU A N 1
ATOM 638 C CA . LEU A 1 78 ? 34.473 16.218 -30.854 1.00 51.91 78 LEU A CA 1
ATOM 639 C C . LEU A 1 78 ? 33.818 16.062 -29.467 1.00 51.91 78 LEU A C 1
ATOM 641 O O . LEU A 1 78 ? 33.301 17.029 -28.911 1.00 51.91 78 LEU A O 1
ATOM 645 N N . ALA A 1 79 ? 33.833 14.850 -28.904 1.00 52.78 79 ALA A N 1
ATOM 646 C CA . ALA A 1 79 ? 33.385 14.587 -27.536 1.00 52.78 79 ALA A CA 1
ATOM 647 C C . ALA A 1 79 ? 34.404 15.067 -26.485 1.00 52.78 79 ALA A C 1
ATOM 649 O O . ALA A 1 79 ? 34.023 15.358 -25.353 1.00 52.78 79 ALA A O 1
ATOM 650 N N . GLY A 1 80 ? 35.683 15.188 -26.861 1.00 53.09 80 GLY A N 1
ATOM 651 C CA . GLY A 1 80 ? 36.758 15.706 -26.014 1.00 53.09 80 GLY A CA 1
ATOM 652 C C . GLY A 1 80 ? 36.667 17.206 -25.707 1.00 53.09 80 GLY A C 1
ATOM 653 O O . GLY A 1 80 ? 37.270 17.655 -24.735 1.00 53.09 80 GLY A O 1
ATOM 654 N N . GLU A 1 81 ? 35.892 17.972 -26.482 1.00 56.62 81 GLU A N 1
ATOM 655 C CA . GLU A 1 81 ? 35.632 19.402 -26.239 1.00 56.62 81 GLU A CA 1
ATOM 656 C C . GLU A 1 81 ? 34.321 19.675 -25.475 1.00 56.62 81 GLU A C 1
ATOM 658 O O . GLU A 1 81 ? 33.985 20.833 -25.221 1.00 56.62 81 GLU A O 1
ATOM 663 N N . MET A 1 82 ? 33.565 18.639 -25.093 1.00 55.69 82 MET A N 1
ATOM 664 C CA . MET A 1 82 ? 32.315 18.822 -24.351 1.00 55.69 82 MET A CA 1
ATOM 665 C C . MET A 1 82 ? 32.568 19.106 -22.869 1.00 55.69 82 MET A C 1
ATOM 667 O O . MET A 1 82 ? 33.351 18.422 -22.207 1.00 55.69 82 MET A O 1
ATOM 671 N N . ASP A 1 83 ? 31.848 20.095 -22.333 1.00 66.75 83 ASP A N 1
ATOM 672 C CA . ASP A 1 83 ? 31.815 20.370 -20.899 1.00 66.75 83 ASP A CA 1
ATOM 673 C C . ASP A 1 83 ? 31.386 19.100 -20.125 1.00 66.75 83 ASP A C 1
ATOM 675 O O . ASP A 1 83 ? 30.510 18.360 -20.593 1.00 66.75 83 ASP A O 1
ATOM 679 N N . PRO A 1 84 ? 31.966 18.794 -18.948 1.00 64.56 84 PRO A N 1
ATOM 680 C CA . PRO A 1 84 ? 31.693 17.546 -18.233 1.00 64.56 84 PRO A CA 1
ATOM 681 C C . PRO A 1 84 ? 30.211 17.336 -17.895 1.00 64.56 84 PRO A C 1
ATOM 683 O O . PRO A 1 84 ? 29.757 16.191 -17.793 1.00 64.56 84 PRO A O 1
ATOM 686 N N . GLN A 1 85 ? 29.437 18.417 -17.735 1.00 62.56 85 GLN A N 1
ATOM 687 C CA . GLN A 1 85 ? 27.991 18.327 -17.521 1.00 62.56 85 GLN A CA 1
ATOM 688 C C . GLN A 1 85 ? 27.258 17.856 -18.779 1.00 62.56 85 GLN A C 1
ATOM 690 O O . GLN A 1 85 ? 26.402 16.973 -18.691 1.00 62.56 85 GLN A O 1
ATOM 695 N N . ASP A 1 86 ? 27.648 18.358 -19.949 1.00 63.66 86 ASP A N 1
ATOM 696 C CA . ASP A 1 86 ? 27.055 17.974 -21.229 1.00 63.66 86 ASP A CA 1
ATOM 697 C C . ASP A 1 86 ? 27.446 16.547 -21.629 1.00 63.66 86 ASP A C 1
ATOM 699 O O . ASP A 1 86 ? 26.622 15.804 -22.165 1.00 63.66 86 ASP A O 1
ATOM 703 N N . ALA A 1 87 ? 28.667 16.112 -21.299 1.00 60.72 87 ALA A N 1
ATOM 704 C CA . ALA A 1 87 ? 29.101 14.728 -21.490 1.00 60.72 87 ALA A CA 1
ATOM 705 C C . ALA A 1 87 ? 28.272 13.751 -20.638 1.00 60.72 87 ALA A C 1
ATOM 707 O O . ALA A 1 87 ? 27.844 12.701 -21.123 1.00 60.72 87 ALA A O 1
ATOM 708 N N . THR A 1 88 ? 27.969 14.128 -19.392 1.00 66.88 88 THR A N 1
ATOM 709 C CA . THR A 1 88 ? 27.126 13.327 -18.492 1.00 66.88 88 THR A CA 1
ATOM 710 C C . THR A 1 88 ? 25.674 13.278 -18.981 1.00 66.88 88 THR A C 1
ATOM 712 O O . THR A 1 88 ? 25.058 12.210 -19.001 1.00 66.88 88 THR A O 1
ATOM 715 N N . ALA A 1 89 ? 25.130 14.411 -19.436 1.00 66.12 89 ALA A N 1
ATOM 716 C CA . ALA A 1 89 ? 23.783 14.485 -20.000 1.00 66.12 89 ALA A CA 1
ATOM 717 C C . ALA A 1 89 ? 23.656 13.669 -21.297 1.00 66.12 89 ALA A C 1
ATOM 719 O O . ALA A 1 89 ? 22.676 12.947 -21.492 1.00 66.12 89 ALA A O 1
ATOM 720 N N . MET A 1 90 ? 24.671 13.725 -22.162 1.00 68.12 90 MET A N 1
ATOM 721 C CA . MET A 1 90 ? 24.724 12.939 -23.391 1.00 68.12 90 MET A CA 1
ATOM 722 C C . MET A 1 90 ? 24.861 11.443 -23.100 1.00 68.12 90 MET A C 1
ATOM 724 O O . MET A 1 90 ? 24.207 10.638 -23.761 1.00 68.12 90 MET A O 1
ATOM 728 N N . GLN A 1 91 ? 25.647 11.058 -22.092 1.00 64.88 91 GLN A N 1
ATOM 729 C CA . GLN A 1 91 ? 25.757 9.667 -21.657 1.00 64.88 91 GLN A CA 1
ATOM 730 C C . GLN A 1 91 ? 24.417 9.129 -21.134 1.00 64.88 91 GLN A C 1
ATOM 732 O O . GLN A 1 91 ? 24.039 8.013 -21.492 1.00 64.88 91 GLN A O 1
ATOM 737 N N . GLY A 1 92 ? 23.670 9.933 -20.368 1.00 65.31 92 GLY A N 1
ATOM 738 C CA . GLY A 1 92 ? 22.307 9.599 -19.940 1.00 65.31 92 GLY A CA 1
ATOM 739 C C . GLY A 1 92 ? 21.348 9.439 -21.122 1.00 65.31 92 GLY A C 1
ATOM 740 O O . GLY A 1 92 ? 20.674 8.421 -21.238 1.00 65.31 92 GLY A O 1
ATOM 741 N N . ALA A 1 93 ? 21.363 10.376 -22.074 1.00 63.75 93 ALA A N 1
ATOM 742 C CA . ALA A 1 93 ? 20.529 10.298 -23.275 1.00 63.75 93 ALA A CA 1
ATOM 743 C C . ALA A 1 93 ? 20.880 9.102 -24.184 1.00 63.75 93 ALA A C 1
ATOM 745 O O . ALA A 1 93 ? 20.000 8.528 -24.827 1.00 63.75 93 ALA A O 1
ATOM 746 N N . LEU A 1 94 ? 22.157 8.708 -24.243 1.00 64.56 94 LEU A N 1
ATOM 747 C CA . LEU A 1 94 ? 22.617 7.510 -24.950 1.00 64.56 94 LEU A CA 1
ATOM 748 C C . LEU A 1 94 ? 22.136 6.232 -24.265 1.00 64.56 94 LEU A C 1
ATOM 750 O O . LEU A 1 94 ? 21.675 5.323 -24.954 1.00 64.56 94 LEU A O 1
ATOM 754 N N . GLN A 1 95 ? 22.214 6.161 -22.935 1.00 62.97 95 GLN A N 1
ATOM 755 C CA . GLN A 1 95 ? 21.693 5.028 -22.167 1.00 62.97 95 GLN A CA 1
ATOM 756 C C . GLN A 1 95 ? 20.177 4.897 -22.349 1.00 62.97 95 GLN A C 1
ATOM 758 O O . GLN A 1 95 ? 19.717 3.835 -22.767 1.00 62.97 95 GLN A O 1
ATOM 763 N N . ASP A 1 96 ? 19.431 5.993 -22.200 1.00 65.25 96 ASP A N 1
ATOM 764 C CA . ASP A 1 96 ? 17.989 6.034 -22.461 1.00 65.25 96 ASP A CA 1
ATOM 765 C C . ASP A 1 96 ? 17.669 5.642 -23.911 1.00 65.25 96 ASP A C 1
ATOM 767 O O . ASP A 1 96 ? 16.752 4.866 -24.178 1.00 65.25 96 ASP A O 1
ATOM 771 N N . GLY A 1 97 ? 18.447 6.134 -24.879 1.00 61.66 97 GLY A N 1
ATOM 772 C CA . GLY A 1 97 ? 18.291 5.800 -26.292 1.00 61.66 97 GLY A CA 1
ATOM 773 C C . GLY A 1 97 ? 18.512 4.314 -26.583 1.00 61.66 97 GLY A C 1
ATOM 774 O O . GLY A 1 97 ? 17.769 3.726 -27.374 1.00 61.66 97 GLY A O 1
ATOM 775 N N . VAL A 1 98 ? 19.496 3.690 -25.928 1.00 60.12 98 VAL A N 1
ATOM 776 C CA . VAL A 1 98 ? 19.769 2.249 -26.023 1.00 60.12 98 VAL A CA 1
ATOM 777 C C . VAL A 1 98 ? 18.651 1.441 -25.370 1.00 60.12 98 VAL A C 1
ATOM 779 O O . VAL A 1 98 ? 18.181 0.480 -25.978 1.00 60.12 98 VAL A O 1
ATOM 782 N N . GLU A 1 99 ? 18.170 1.839 -24.195 1.00 61.47 99 GLU A N 1
ATOM 783 C CA . GLU A 1 99 ? 17.052 1.174 -23.517 1.00 61.47 99 GLU A CA 1
ATOM 784 C C . GLU A 1 99 ? 15.753 1.281 -24.326 1.00 61.47 99 GLU A C 1
ATOM 786 O O . GLU A 1 99 ? 15.056 0.285 -24.525 1.00 61.47 99 GLU A O 1
ATOM 791 N N . VAL A 1 100 ? 15.462 2.452 -24.899 1.00 63.00 100 VAL A N 1
ATOM 792 C CA . VAL A 1 100 ? 14.311 2.670 -25.788 1.00 63.00 100 VAL A CA 1
ATOM 793 C C . VAL A 1 100 ? 14.450 1.871 -27.087 1.00 63.00 100 VAL A C 1
ATOM 795 O O . VAL A 1 100 ? 13.465 1.317 -27.583 1.00 63.00 100 VAL A O 1
ATOM 798 N N . ALA A 1 101 ? 15.654 1.773 -27.657 1.00 55.66 101 ALA A N 1
ATOM 799 C CA . ALA A 1 101 ? 15.906 0.954 -28.841 1.00 55.66 101 ALA A CA 1
ATOM 800 C C . ALA A 1 101 ? 15.751 -0.547 -28.543 1.00 55.66 101 ALA A C 1
ATOM 802 O O . ALA A 1 101 ? 15.138 -1.266 -29.335 1.00 55.66 101 ALA A O 1
ATOM 803 N N . GLN A 1 102 ? 16.222 -1.014 -27.384 1.00 54.78 102 GLN A N 1
ATOM 804 C CA . GLN A 1 102 ? 15.997 -2.382 -26.909 1.00 54.78 102 GLN A CA 1
ATOM 805 C C . GLN A 1 102 ? 14.509 -2.645 -26.642 1.00 54.78 102 GLN A C 1
ATOM 807 O O . GLN A 1 102 ? 13.994 -3.697 -27.020 1.00 54.78 102 GLN A O 1
ATOM 812 N N . ALA A 1 103 ? 13.779 -1.661 -26.111 1.00 57.38 103 ALA A N 1
ATOM 813 C CA . ALA A 1 103 ? 12.331 -1.729 -25.927 1.00 57.38 103 ALA A CA 1
ATOM 814 C C . ALA A 1 103 ? 11.545 -1.748 -27.256 1.00 57.38 103 ALA A C 1
ATOM 816 O O . ALA A 1 103 ? 10.401 -2.195 -27.292 1.00 57.38 103 ALA A O 1
ATOM 817 N N . ARG A 1 104 ? 12.135 -1.310 -28.378 1.00 57.44 104 ARG A N 1
ATOM 818 C CA . ARG A 1 104 ? 11.519 -1.430 -29.716 1.00 57.44 104 ARG A CA 1
ATOM 819 C C . ARG A 1 104 ? 11.680 -2.817 -30.335 1.00 57.44 104 ARG A C 1
ATOM 821 O O . ARG A 1 104 ? 10.887 -3.175 -31.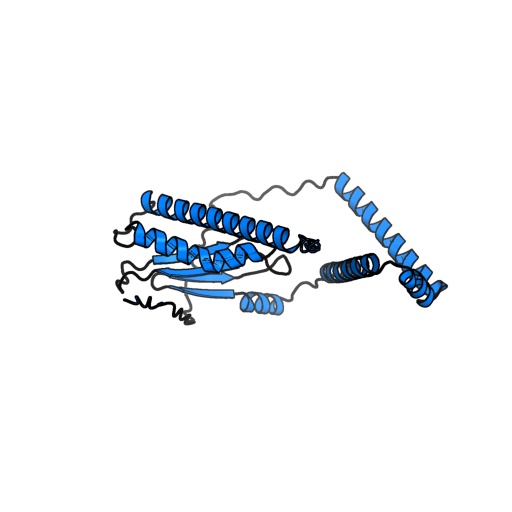203 1.00 57.44 104 ARG A O 1
ATOM 828 N N . VAL A 1 105 ? 12.658 -3.601 -29.882 1.00 55.41 105 VAL A N 1
ATOM 829 C CA . VAL A 1 105 ? 12.888 -4.989 -30.317 1.00 55.41 105 VAL A CA 1
ATOM 830 C C . VAL A 1 105 ? 12.503 -5.948 -29.187 1.00 55.41 105 VAL A C 1
ATOM 832 O O . VAL A 1 105 ? 13.250 -6.847 -28.812 1.00 55.41 105 VAL A O 1
ATOM 835 N N . VAL A 1 106 ? 11.309 -5.770 -28.614 1.00 63.22 106 VAL A N 1
ATOM 836 C CA . VAL A 1 106 ? 10.760 -6.777 -27.698 1.00 63.22 106 VAL A CA 1
ATOM 837 C C . VAL A 1 106 ? 10.184 -7.905 -28.544 1.00 63.22 106 VAL A C 1
ATOM 839 O O . VAL A 1 106 ? 9.108 -7.786 -29.132 1.00 63.22 106 VAL A O 1
ATOM 842 N N . HIS A 1 107 ? 10.914 -9.015 -28.626 1.00 71.56 107 HIS A N 1
ATOM 843 C CA . HIS A 1 107 ? 10.362 -10.244 -29.179 1.00 71.56 107 HIS A CA 1
ATOM 844 C C . HIS A 1 107 ? 9.132 -10.657 -28.369 1.00 71.56 107 HIS A C 1
ATOM 846 O O . HIS A 1 107 ? 9.157 -10.651 -27.136 1.00 71.56 107 HIS A O 1
ATOM 852 N N . ALA A 1 108 ? 8.055 -11.028 -29.064 1.00 79.75 108 ALA A N 1
ATOM 853 C CA . ALA A 1 108 ? 6.885 -11.586 -28.407 1.00 79.75 108 ALA A CA 1
ATOM 854 C C . ALA A 1 108 ? 7.311 -12.797 -27.567 1.00 79.75 108 ALA A C 1
ATOM 856 O O . ALA A 1 108 ? 8.017 -13.680 -28.059 1.00 79.75 108 ALA A O 1
ATOM 857 N N . PHE A 1 109 ? 6.885 -12.837 -26.304 1.00 81.88 109 PHE A N 1
ATOM 858 C CA . PHE A 1 109 ? 7.154 -13.995 -25.466 1.00 81.88 109 PHE A CA 1
ATOM 859 C C . PHE A 1 109 ? 6.514 -15.242 -26.064 1.00 81.88 109 PHE A C 1
ATOM 861 O O . PHE A 1 109 ? 5.358 -15.225 -26.498 1.00 81.88 109 PHE A O 1
ATOM 868 N N . THR A 1 110 ? 7.242 -16.355 -26.015 1.00 92.75 110 THR A N 1
ATOM 869 C CA . THR A 1 110 ? 6.602 -17.657 -26.189 1.00 92.75 110 THR A CA 1
ATOM 870 C C . THR A 1 110 ? 5.604 -17.879 -25.053 1.00 92.75 110 THR A C 1
ATOM 872 O O . THR A 1 110 ? 5.724 -17.306 -23.967 1.00 92.75 110 THR A O 1
ATOM 875 N N . HIS A 1 111 ? 4.618 -18.747 -25.272 1.00 92.69 111 HIS A N 1
ATOM 876 C CA . HIS A 1 111 ? 3.653 -19.102 -24.230 1.00 92.69 111 HIS A CA 1
ATOM 877 C C . HIS A 1 111 ? 4.340 -19.571 -22.930 1.00 92.69 111 HIS A C 1
ATOM 879 O O . HIS A 1 111 ? 3.909 -19.221 -21.829 1.00 92.69 111 HIS A O 1
ATOM 885 N N . GLU A 1 112 ? 5.434 -20.329 -23.048 1.00 94.69 112 GLU A N 1
ATOM 886 C CA . GLU A 1 112 ? 6.211 -20.824 -21.907 1.00 94.69 112 GLU A CA 1
ATOM 887 C C . GLU A 1 112 ? 6.909 -19.690 -21.149 1.00 94.69 112 GLU A C 1
ATOM 889 O O . GLU A 1 112 ? 6.826 -19.639 -19.922 1.00 94.69 112 GLU A O 1
ATOM 894 N N . GLN A 1 113 ? 7.518 -18.741 -21.867 1.00 90.19 113 GLN A N 1
ATOM 895 C CA . GLN A 1 113 ? 8.147 -17.556 -21.277 1.00 90.19 113 GLN A CA 1
ATOM 896 C C . GLN A 1 113 ? 7.119 -16.657 -20.589 1.00 90.19 113 GLN A C 1
ATOM 898 O O . GLN A 1 113 ? 7.306 -16.287 -19.432 1.00 90.19 113 GLN A O 1
ATOM 903 N N . ALA A 1 114 ? 5.999 -16.361 -21.255 1.00 88.19 114 ALA A N 1
ATOM 904 C CA . ALA A 1 114 ? 4.922 -15.566 -20.674 1.00 88.19 114 ALA A CA 1
ATOM 905 C C . ALA A 1 114 ? 4.377 -16.227 -19.398 1.00 88.19 114 ALA A C 1
ATOM 907 O O . ALA A 1 114 ? 4.216 -15.572 -18.369 1.00 88.19 114 ALA A O 1
ATOM 908 N N . THR A 1 115 ? 4.168 -17.546 -19.431 1.00 92.31 115 THR A N 1
ATOM 909 C CA . THR A 1 115 ? 3.729 -18.318 -18.262 1.00 92.31 115 THR A CA 1
ATOM 910 C C . THR A 1 115 ? 4.756 -18.264 -17.132 1.00 92.31 115 THR A C 1
ATOM 912 O O . THR A 1 115 ? 4.372 -18.103 -15.974 1.00 92.31 115 THR A O 1
ATOM 915 N N . ALA A 1 116 ? 6.049 -18.394 -17.439 1.00 89.38 116 ALA A N 1
ATOM 916 C CA . ALA A 1 116 ? 7.116 -18.311 -16.446 1.00 89.38 116 ALA A CA 1
ATOM 917 C C . ALA A 1 116 ? 7.154 -16.928 -15.775 1.00 89.38 116 ALA A C 1
ATOM 919 O O . ALA A 1 116 ? 7.136 -16.848 -14.547 1.00 89.38 116 ALA A O 1
ATOM 920 N N . VAL A 1 117 ? 7.105 -15.852 -16.567 1.00 87.88 117 VAL A N 1
ATOM 921 C CA . VAL A 1 117 ? 7.112 -14.463 -16.078 1.00 87.88 117 VAL A CA 1
ATOM 922 C C . VAL A 1 117 ? 5.875 -14.163 -15.229 1.00 87.88 117 VAL A C 1
ATOM 924 O O . VAL A 1 117 ? 5.995 -13.627 -14.128 1.00 87.88 117 VAL A O 1
ATOM 927 N N . LEU A 1 118 ? 4.683 -14.550 -15.691 1.00 89.12 118 LEU A N 1
ATOM 928 C CA . LEU A 1 118 ? 3.445 -14.347 -14.934 1.00 89.12 118 LEU A CA 1
ATOM 929 C C . LEU A 1 118 ? 3.444 -15.141 -13.625 1.00 89.12 118 LEU A C 1
ATOM 931 O O . LEU A 1 118 ? 3.017 -14.622 -12.601 1.00 89.12 118 LEU A O 1
ATOM 935 N N . ARG A 1 119 ? 3.964 -16.375 -13.618 1.00 90.38 119 ARG A N 1
ATOM 936 C CA . ARG A 1 119 ? 4.091 -17.173 -12.386 1.00 90.38 119 ARG A CA 1
ATOM 937 C C . ARG A 1 119 ? 5.085 -16.580 -11.400 1.00 90.38 119 ARG A C 1
ATOM 939 O O . ARG A 1 119 ? 4.835 -16.656 -10.204 1.00 90.38 119 ARG A O 1
ATOM 946 N N . GLN A 1 120 ? 6.184 -16.008 -11.885 1.00 87.81 120 GLN A N 1
ATOM 947 C CA . GLN A 1 120 ? 7.164 -15.323 -11.043 1.00 87.81 120 GLN A CA 1
ATOM 948 C C . GLN A 1 120 ? 6.568 -14.071 -10.384 1.00 87.81 120 GLN A C 1
ATOM 950 O O . GLN A 1 120 ? 6.913 -13.745 -9.253 1.00 87.81 120 GLN A O 1
ATOM 955 N N . ARG A 1 121 ? 5.671 -13.380 -11.093 1.00 88.88 121 ARG A N 1
ATOM 956 C CA . ARG A 1 121 ? 4.996 -12.154 -10.642 1.00 88.88 121 ARG A CA 1
ATOM 957 C C . ARG A 1 121 ? 3.715 -12.406 -9.849 1.00 88.88 121 ARG A C 1
ATOM 959 O O . ARG A 1 121 ? 3.190 -11.487 -9.220 1.00 88.88 121 ARG A O 1
ATOM 966 N N . ALA A 1 122 ? 3.194 -13.628 -9.900 1.00 91.50 122 ALA A N 1
ATOM 967 C CA . ALA A 1 122 ? 2.013 -14.028 -9.163 1.00 91.50 122 ALA A CA 1
ATOM 968 C C . ALA A 1 122 ? 2.344 -14.245 -7.682 1.00 91.50 122 ALA A C 1
ATOM 970 O O . ALA A 1 122 ? 3.331 -14.884 -7.323 1.00 91.50 122 ALA A O 1
ATOM 971 N N . GLY A 1 123 ? 1.463 -13.763 -6.817 1.00 88.62 123 GLY A N 1
ATOM 972 C CA . GLY A 1 123 ? 1.531 -13.938 -5.375 1.00 88.62 123 GLY A CA 1
ATOM 973 C C . GLY A 1 123 ? 0.194 -14.395 -4.806 1.00 88.62 123 GLY A C 1
ATOM 974 O O . GLY A 1 123 ? -0.860 -14.286 -5.438 1.00 88.62 123 GLY A O 1
ATOM 975 N N . VAL A 1 124 ? 0.242 -14.920 -3.585 1.00 89.25 124 VAL A N 1
ATOM 976 C CA . VAL A 1 124 ? -0.947 -15.254 -2.799 1.00 89.25 124 VAL A CA 1
ATOM 977 C C . VAL A 1 124 ? -0.777 -14.655 -1.414 1.00 89.25 124 VAL A C 1
ATOM 979 O O . VAL A 1 124 ? 0.239 -14.897 -0.760 1.00 89.25 124 VAL A O 1
ATOM 982 N N . ALA A 1 125 ? -1.776 -13.900 -0.973 1.00 87.06 125 ALA A N 1
ATOM 983 C CA . ALA A 1 125 ? -1.900 -13.411 0.390 1.00 87.06 125 ALA A CA 1
ATOM 984 C C . ALA A 1 125 ? -3.035 -14.170 1.085 1.00 87.06 125 ALA A C 1
ATOM 986 O O . ALA A 1 125 ? -4.141 -14.267 0.555 1.00 87.06 125 ALA A O 1
ATOM 987 N N . VAL A 1 126 ? -2.750 -14.739 2.253 1.00 85.25 126 VAL A N 1
ATOM 988 C CA . VAL A 1 126 ? -3.717 -15.517 3.036 1.00 85.25 126 VAL A CA 1
ATOM 989 C C . VAL A 1 126 ? -3.982 -14.771 4.333 1.00 85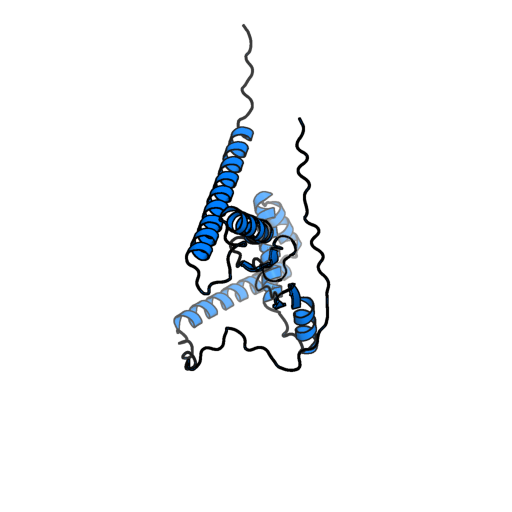.25 126 VAL A C 1
ATOM 991 O O . VAL A 1 126 ? -3.058 -14.564 5.118 1.00 85.25 126 VAL A O 1
ATOM 994 N N . THR A 1 127 ? -5.236 -14.395 4.557 1.00 82.31 127 THR A N 1
ATOM 995 C CA . THR A 1 127 ? -5.727 -13.848 5.822 1.00 82.31 127 THR A CA 1
ATOM 996 C C . THR A 1 127 ? -6.687 -14.847 6.487 1.00 82.31 127 THR A C 1
ATOM 998 O O . THR A 1 127 ? -7.141 -15.784 5.825 1.00 82.31 127 THR A O 1
ATOM 1001 N N . PRO A 1 128 ? -7.013 -14.709 7.789 1.00 81.00 128 PRO A N 1
ATOM 1002 C CA . PRO A 1 128 ? -7.954 -15.599 8.469 1.00 81.00 128 PRO A CA 1
ATOM 1003 C C . PRO A 1 128 ? -9.325 -15.684 7.792 1.00 81.00 128 PRO A C 1
ATOM 1005 O O . PRO A 1 128 ? -9.973 -16.727 7.857 1.00 81.00 128 PRO A O 1
ATOM 1008 N N . THR A 1 129 ? -9.764 -14.608 7.136 1.00 78.81 129 THR A N 1
ATOM 1009 C CA . THR A 1 129 ? -11.103 -14.518 6.548 1.00 78.81 129 THR A CA 1
ATOM 1010 C C . THR A 1 129 ? -11.117 -14.713 5.032 1.00 78.81 129 THR A C 1
ATOM 1012 O O . THR A 1 129 ? -12.149 -15.115 4.495 1.00 78.81 129 THR A O 1
ATOM 1015 N N . VAL A 1 130 ? -10.009 -14.457 4.321 1.00 83.06 130 VAL A N 1
ATOM 1016 C CA . VAL A 1 130 ? -9.979 -14.422 2.848 1.00 83.06 130 VAL A CA 1
ATOM 1017 C C . VAL A 1 130 ? -8.624 -14.885 2.290 1.00 83.06 130 VAL A C 1
ATOM 1019 O O . VAL A 1 130 ? -7.565 -14.685 2.878 1.00 83.06 130 VAL A O 1
ATOM 1022 N N . VAL A 1 131 ? -8.653 -15.489 1.099 1.00 88.75 131 VAL A N 1
ATOM 1023 C CA . VAL A 1 131 ? -7.460 -15.762 0.284 1.00 88.75 131 VAL A CA 1
ATOM 1024 C C . VAL A 1 131 ? -7.477 -14.844 -0.933 1.00 88.75 131 VAL A C 1
ATOM 1026 O O . VAL A 1 131 ? -8.438 -14.858 -1.701 1.00 88.75 131 VAL A O 1
ATOM 1029 N N . SER A 1 132 ? -6.402 -14.084 -1.124 1.00 86.06 132 SER A N 1
ATOM 1030 C CA . SER A 1 132 ? -6.240 -13.154 -2.240 1.00 86.06 132 SER A CA 1
ATOM 1031 C C . SER A 1 132 ? -5.125 -13.605 -3.169 1.00 86.06 132 SER A C 1
ATOM 1033 O O . SER A 1 132 ? -4.031 -13.967 -2.736 1.00 86.06 132 SER A O 1
ATOM 1035 N N . HIS A 1 133 ? -5.405 -13.554 -4.466 1.00 90.88 133 HIS A N 1
ATOM 1036 C CA . HIS A 1 133 ? -4.443 -13.812 -5.528 1.00 90.88 133 HIS A CA 1
ATOM 1037 C C . HIS A 1 133 ? -4.057 -12.486 -6.172 1.00 90.88 133 HIS A C 1
ATOM 1039 O O . HIS A 1 133 ? -4.929 -11.693 -6.517 1.00 90.88 133 HIS A O 1
ATOM 1045 N N . VAL A 1 134 ? -2.760 -12.257 -6.341 1.00 91.44 134 VAL A N 1
ATOM 1046 C CA . VAL A 1 134 ? -2.229 -11.021 -6.919 1.00 91.44 134 VAL A CA 1
ATOM 1047 C C . VAL A 1 134 ? -1.256 -11.338 -8.044 1.00 91.44 134 VAL A C 1
ATOM 1049 O O . VAL A 1 134 ? -0.660 -12.413 -8.083 1.00 91.44 134 VAL A O 1
ATOM 1052 N N . CYS A 1 135 ? -1.086 -10.402 -8.964 1.00 91.81 135 CYS A N 1
ATOM 1053 C CA . CYS A 1 135 ? -0.040 -10.446 -9.972 1.00 91.81 135 CYS A CA 1
ATOM 1054 C C . CYS A 1 135 ? 0.387 -9.012 -10.257 1.00 91.81 135 CYS A C 1
ATOM 1056 O O . CYS A 1 135 ? -0.459 -8.186 -10.586 1.00 91.81 135 CYS A O 1
ATOM 1058 N N . GLN A 1 136 ? 1.681 -8.723 -10.139 1.00 90.44 136 GLN A N 1
ATOM 1059 C CA . GLN A 1 136 ? 2.222 -7.396 -10.424 1.00 90.44 136 GLN A CA 1
ATOM 1060 C C . GLN A 1 136 ? 2.984 -7.430 -11.745 1.00 90.44 136 GLN A C 1
ATOM 1062 O O . GLN A 1 136 ? 4.019 -8.085 -11.850 1.00 90.44 136 GLN A O 1
ATOM 1067 N N . SER A 1 137 ? 2.469 -6.750 -12.769 1.00 90.19 137 SER A N 1
ATOM 1068 C CA . SER A 1 137 ? 3.088 -6.718 -14.095 1.00 90.19 137 SER A CA 1
ATOM 1069 C C . SER A 1 137 ? 3.497 -5.292 -14.474 1.00 90.19 137 SER A C 1
ATOM 1071 O O . SER A 1 137 ? 2.638 -4.556 -14.947 1.00 90.19 137 SER A O 1
ATOM 1073 N N . PRO A 1 138 ? 4.777 -4.901 -14.306 1.00 87.69 138 PRO A N 1
ATOM 1074 C CA . PRO A 1 138 ? 5.250 -3.563 -14.661 1.00 87.69 138 PRO A CA 1
ATOM 1075 C C . PRO A 1 138 ? 5.055 -3.226 -16.137 1.00 87.69 138 PRO A C 1
ATOM 1077 O O . PRO A 1 138 ? 5.406 -4.033 -17.004 1.00 87.69 138 PRO A O 1
ATOM 1080 N N . SER A 1 139 ? 4.580 -2.008 -16.400 1.00 86.00 139 SER A N 1
ATOM 1081 C CA . SER A 1 139 ? 4.675 -1.326 -17.698 1.00 86.00 139 SER A CA 1
ATOM 1082 C C . SER A 1 139 ? 5.860 -0.356 -17.777 1.00 86.00 139 SER A C 1
ATOM 1084 O O . SER A 1 139 ? 6.274 0.000 -18.875 1.00 86.00 139 SER A O 1
ATOM 1086 N N . ASN A 1 140 ? 6.408 0.053 -16.631 1.00 87.12 140 ASN A N 1
ATOM 1087 C CA . ASN A 1 140 ? 7.571 0.923 -16.469 1.00 87.12 140 ASN A CA 1
ATOM 1088 C C . ASN A 1 140 ? 8.699 0.226 -15.685 1.00 87.12 140 ASN A C 1
ATOM 1090 O O . ASN A 1 140 ? 8.474 -0.752 -14.965 1.00 87.12 140 ASN A O 1
ATOM 1094 N N . LEU A 1 141 ? 9.925 0.731 -15.845 1.00 83.88 141 LEU A N 1
ATOM 1095 C CA . LEU A 1 141 ? 11.103 0.322 -15.083 1.00 83.88 141 LEU A CA 1
ATOM 1096 C C . LEU A 1 141 ? 11.702 1.568 -14.408 1.00 83.88 141 LEU A C 1
ATOM 1098 O O . LEU A 1 141 ? 12.107 2.480 -15.122 1.00 83.88 141 LEU A O 1
ATOM 1102 N N . PRO A 1 142 ? 11.770 1.623 -13.065 1.00 88.56 142 PRO A N 1
ATOM 1103 C CA . PRO A 1 142 ? 11.183 0.676 -12.109 1.00 88.56 142 PRO A CA 1
ATOM 1104 C C . PRO A 1 142 ? 9.637 0.684 -12.112 1.00 88.56 142 PRO A C 1
ATOM 1106 O O . PRO A 1 142 ? 9.011 1.641 -12.554 1.00 88.56 142 PRO A O 1
ATOM 1109 N N . CYS A 1 143 ? 9.021 -0.391 -11.597 1.00 90.44 143 CYS A N 1
ATOM 1110 C CA . CYS A 1 143 ? 7.566 -0.475 -11.417 1.00 90.44 143 CYS A CA 1
ATOM 1111 C C . CYS A 1 143 ? 7.108 0.511 -10.337 1.00 90.44 143 CYS A C 1
ATOM 1113 O O . CYS A 1 143 ? 7.548 0.398 -9.190 1.00 90.44 143 CYS A O 1
ATOM 1115 N N . GLU A 1 144 ? 6.217 1.434 -10.685 1.00 95.31 144 GLU A N 1
ATOM 1116 C CA . GLU A 1 144 ? 5.661 2.406 -9.731 1.00 95.31 144 GLU A CA 1
ATOM 1117 C C . GLU A 1 144 ? 4.485 1.845 -8.926 1.00 95.31 144 GLU A C 1
ATOM 1119 O O . GLU A 1 144 ? 4.321 2.202 -7.755 1.00 95.31 144 GLU A O 1
ATOM 1124 N N . ASP A 1 145 ? 3.736 0.907 -9.504 1.00 95.69 145 ASP A N 1
ATOM 1125 C CA . ASP A 1 145 ? 2.665 0.198 -8.814 1.00 95.69 145 ASP A CA 1
ATOM 1126 C C . ASP A 1 145 ? 3.207 -0.653 -7.667 1.00 95.69 145 ASP A C 1
ATOM 1128 O O . ASP A 1 145 ? 4.263 -1.282 -7.761 1.00 95.69 145 ASP A O 1
ATOM 1132 N N . THR A 1 146 ? 2.448 -0.756 -6.585 1.00 95.19 146 THR A N 1
ATOM 1133 C CA . THR A 1 146 ? 2.713 -1.728 -5.525 1.00 95.19 146 THR A CA 1
ATOM 1134 C C . THR A 1 146 ? 1.415 -2.132 -4.839 1.00 95.19 146 THR A C 1
ATOM 1136 O O . THR A 1 146 ? 0.348 -1.577 -5.091 1.00 95.19 146 THR A O 1
ATOM 1139 N N . TRP A 1 147 ? 1.470 -3.143 -3.984 1.00 94.88 147 TRP A N 1
ATOM 1140 C CA . TRP A 1 147 ? 0.298 -3.623 -3.261 1.00 94.88 147 TRP A CA 1
ATOM 1141 C C . TRP A 1 147 ? 0.681 -4.076 -1.854 1.00 94.88 147 TRP A C 1
ATOM 1143 O O . TRP A 1 147 ? 1.833 -4.428 -1.577 1.00 94.88 147 TRP A O 1
ATOM 1153 N N . SER A 1 148 ? -0.299 -4.083 -0.957 1.00 93.31 148 SER A N 1
ATOM 1154 C CA . SER A 1 148 ? -0.170 -4.637 0.386 1.00 93.31 148 SER A CA 1
ATOM 1155 C C . SER A 1 148 ? -1.389 -5.484 0.746 1.00 93.31 148 SER A C 1
ATOM 1157 O O . SER A 1 148 ? -2.488 -5.313 0.217 1.00 93.31 148 SER A O 1
ATOM 1159 N N . SER A 1 149 ? -1.178 -6.449 1.637 1.00 92.94 149 SER A N 1
ATOM 1160 C CA . SER A 1 149 ? -2.254 -7.217 2.255 1.00 92.94 149 SER A CA 1
ATOM 1161 C C . SER A 1 149 ? -1.877 -7.615 3.666 1.00 92.94 149 SER A C 1
ATOM 1163 O O . SER A 1 149 ? -0.764 -8.092 3.890 1.00 92.94 149 SER A O 1
ATOM 1165 N N . GLY A 1 150 ? -2.797 -7.471 4.603 1.00 90.69 150 GLY A N 1
ATOM 1166 C CA . GLY A 1 150 ? -2.555 -7.825 5.989 1.00 90.69 150 GLY A CA 1
ATOM 1167 C C . GLY A 1 150 ? -3.844 -8.009 6.763 1.00 90.69 150 GLY A C 1
ATOM 1168 O O . GLY A 1 150 ? -4.911 -8.242 6.186 1.00 90.69 150 GLY A O 1
ATOM 1169 N N . THR A 1 151 ? -3.699 -8.020 8.081 1.00 91.69 151 THR A N 1
ATOM 1170 C CA . THR A 1 151 ? -4.784 -8.327 9.003 1.00 91.69 151 THR A CA 1
ATOM 1171 C C . THR A 1 151 ? -4.647 -7.539 10.284 1.00 91.69 151 THR A C 1
ATOM 1173 O O . THR A 1 151 ? -3.586 -7.574 10.913 1.00 91.69 151 THR A O 1
ATOM 1176 N N . TYR A 1 152 ? -5.750 -6.962 10.746 1.00 90.62 152 TYR A N 1
ATOM 1177 C CA . TYR A 1 152 ? -5.842 -6.388 12.079 1.00 90.62 152 TYR A CA 1
ATOM 1178 C C . TYR A 1 152 ? -6.461 -7.415 13.024 1.00 90.62 152 TYR A C 1
ATOM 1180 O O . TYR A 1 152 ? -7.642 -7.749 12.908 1.00 90.62 152 TYR A O 1
ATOM 1188 N N . MET A 1 153 ? -5.648 -7.932 13.945 1.00 86.19 153 MET A N 1
ATOM 1189 C CA . MET A 1 153 ? -6.085 -8.944 14.905 1.00 86.19 153 MET A CA 1
ATOM 1190 C C . MET A 1 153 ? -6.730 -8.287 16.127 1.00 86.19 153 MET A C 1
ATOM 1192 O O . MET A 1 153 ? -6.066 -7.552 16.863 1.00 86.19 153 MET A O 1
ATOM 1196 N N . TYR A 1 154 ? -8.002 -8.582 16.395 1.00 81.88 154 TYR A N 1
ATOM 1197 C CA . TYR A 1 154 ? -8.717 -8.007 17.535 1.00 81.88 154 TYR A CA 1
ATOM 1198 C C . TYR A 1 154 ? -8.638 -8.938 18.749 1.00 81.88 154 TYR A C 1
ATOM 1200 O O . TYR A 1 154 ? -9.447 -9.845 18.898 1.00 81.88 154 TYR A O 1
ATOM 1208 N N . LEU A 1 155 ? -7.664 -8.730 19.645 1.00 83.88 155 LEU A N 1
ATOM 1209 C CA . LEU A 1 155 ? -7.541 -9.456 20.929 1.00 83.88 155 LEU A CA 1
ATOM 1210 C C . LEU A 1 155 ? -7.668 -10.997 20.828 1.00 83.88 155 LEU A C 1
ATOM 1212 O O . LEU A 1 155 ? -8.096 -11.643 21.784 1.00 83.88 155 LEU A O 1
ATOM 1216 N N . LYS A 1 156 ? -7.258 -11.590 19.696 1.00 79.12 156 LYS A N 1
ATOM 1217 C CA . LYS A 1 156 ? -7.398 -13.027 19.367 1.00 79.12 156 LYS A CA 1
ATOM 1218 C C . LYS A 1 156 ? -8.845 -13.519 19.176 1.00 79.12 156 LYS A C 1
ATOM 1220 O O . LYS A 1 156 ? -9.083 -14.724 19.215 1.00 79.12 156 LYS A O 1
ATOM 1225 N N . ASP A 1 157 ? -9.799 -12.621 18.961 1.00 84.00 157 ASP A N 1
ATOM 1226 C CA . ASP A 1 157 ? -11.160 -12.954 18.546 1.00 84.00 157 ASP A CA 1
ATOM 1227 C C . ASP A 1 157 ? -11.236 -12.986 17.016 1.00 84.00 157 ASP A C 1
ATOM 1229 O O . ASP A 1 157 ? -11.468 -11.968 16.364 1.00 84.00 157 ASP A O 1
ATOM 1233 N N . ALA A 1 158 ? -11.071 -14.181 16.444 1.00 83.50 158 ALA A N 1
ATOM 1234 C CA . ALA A 1 158 ? -11.083 -14.387 14.997 1.00 83.50 158 ALA A CA 1
ATOM 1235 C C . ALA A 1 158 ? -12.389 -13.929 14.318 1.00 83.50 158 ALA A C 1
ATOM 1237 O O . ALA A 1 158 ? -12.387 -13.646 13.122 1.00 83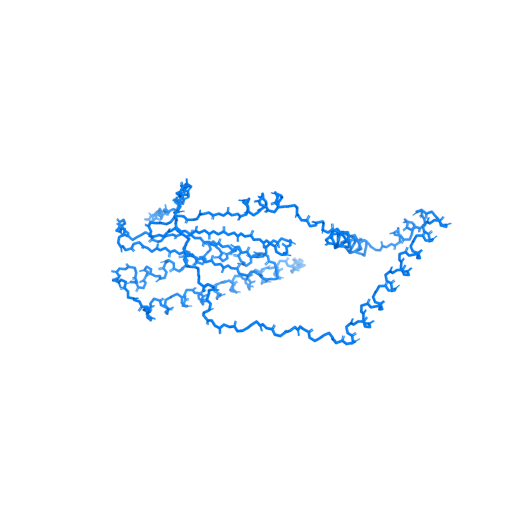.50 158 ALA A O 1
ATOM 1238 N N . ALA A 1 159 ? -13.504 -13.828 15.055 1.00 82.75 159 ALA A N 1
ATOM 1239 C CA . ALA A 1 159 ? -14.766 -13.318 14.515 1.00 82.75 159 ALA A CA 1
ATOM 1240 C C . ALA A 1 159 ? -14.754 -11.794 14.309 1.00 82.75 159 ALA A C 1
ATOM 1242 O O . ALA A 1 159 ? -15.621 -11.256 13.618 1.00 82.75 159 ALA A O 1
ATOM 1243 N N . LYS A 1 160 ? -13.783 -11.104 14.913 1.00 83.81 160 LYS A N 1
ATOM 1244 C CA . LYS A 1 160 ? -13.586 -9.655 14.840 1.00 83.81 160 LYS A CA 1
ATOM 1245 C C . LYS A 1 160 ? -12.273 -9.272 14.175 1.00 83.81 160 LYS A C 1
ATOM 1247 O O . LYS A 1 160 ? -11.943 -8.091 14.173 1.00 83.81 160 LYS A O 1
ATOM 1252 N N . ASP A 1 161 ? -11.532 -10.229 13.625 1.00 88.06 161 ASP A N 1
ATOM 1253 C CA . ASP A 1 161 ? -10.331 -9.938 12.854 1.00 88.06 161 ASP A CA 1
ATOM 1254 C C . ASP A 1 161 ? -10.712 -9.272 11.527 1.00 88.06 161 ASP A C 1
ATOM 1256 O O . ASP A 1 161 ? -11.634 -9.694 10.822 1.00 88.06 161 ASP A O 1
ATOM 1260 N N . TRP A 1 162 ? -9.979 -8.222 11.174 1.00 89.38 162 TRP A N 1
ATOM 1261 C CA . TRP A 1 162 ? -10.141 -7.515 9.909 1.00 89.38 162 TRP A CA 1
ATOM 1262 C C . TRP A 1 162 ? -9.024 -7.926 8.964 1.00 89.38 162 TRP A C 1
ATOM 1264 O O . TRP A 1 162 ? -7.928 -8.290 9.383 1.00 89.38 162 TRP A O 1
ATOM 1274 N N . SER A 1 163 ? -9.301 -7.878 7.670 1.00 91.19 163 SER A N 1
ATOM 1275 C CA . SER A 1 163 ? -8.293 -8.076 6.634 1.00 91.19 163 SER A CA 1
ATOM 1276 C C . SER A 1 163 ? -8.220 -6.834 5.770 1.00 91.19 163 SER A C 1
ATOM 1278 O O . SER A 1 163 ? -9.259 -6.272 5.420 1.00 91.19 163 SER A O 1
ATOM 1280 N N . GLU A 1 164 ? -7.005 -6.419 5.433 1.00 91.50 164 GLU A N 1
ATOM 1281 C CA . GLU A 1 164 ? -6.770 -5.322 4.510 1.00 91.50 164 GLU A CA 1
ATOM 1282 C C . GLU A 1 164 ? -6.129 -5.792 3.206 1.00 91.50 164 GLU A C 1
ATOM 1284 O O . GLU A 1 164 ? -5.314 -6.722 3.164 1.00 91.50 164 GLU A O 1
ATOM 1289 N N . TRP A 1 165 ? -6.493 -5.086 2.138 1.00 93.00 165 TRP A N 1
ATOM 1290 C CA . TRP A 1 165 ? -5.844 -5.135 0.837 1.00 93.00 165 TRP A CA 1
ATOM 1291 C C . TRP A 1 165 ? -5.777 -3.722 0.293 1.00 93.00 165 TRP A C 1
ATOM 1293 O O . TRP A 1 165 ? -6.768 -2.992 0.337 1.00 93.00 165 TRP A O 1
ATOM 1303 N N . ALA A 1 166 ? -4.621 -3.356 -0.239 1.00 93.81 166 ALA A N 1
ATOM 1304 C CA . ALA A 1 166 ? -4.431 -2.083 -0.901 1.00 93.81 166 ALA A CA 1
ATOM 1305 C C . ALA A 1 166 ? -3.603 -2.275 -2.169 1.00 93.81 166 ALA A C 1
ATOM 1307 O O . ALA A 1 166 ? -2.696 -3.107 -2.222 1.00 93.81 166 ALA A O 1
ATOM 1308 N N . ILE A 1 167 ? -3.943 -1.495 -3.187 1.00 95.88 167 ILE A N 1
ATOM 1309 C CA . ILE A 1 167 ? -3.192 -1.360 -4.431 1.00 95.88 167 ILE A CA 1
ATOM 1310 C C . ILE A 1 167 ? -2.863 0.123 -4.550 1.00 95.88 167 ILE A C 1
ATOM 1312 O O . ILE A 1 167 ? -3.735 0.967 -4.344 1.00 95.88 167 ILE A O 1
ATOM 1316 N N . PHE A 1 168 ? -1.606 0.419 -4.843 1.00 96.62 168 PHE A N 1
ATOM 1317 C CA . PHE A 1 168 ? -1.070 1.764 -4.949 1.00 96.62 168 PHE A CA 1
ATOM 1318 C C . PHE A 1 168 ? -0.551 1.944 -6.366 1.00 96.62 168 PHE A C 1
ATOM 1320 O O . PHE A 1 168 ? 0.397 1.267 -6.751 1.00 96.62 168 PHE A O 1
ATOM 1327 N N . ASP A 1 169 ? -1.191 2.835 -7.111 1.00 96.88 169 ASP A N 1
ATOM 1328 C CA . ASP A 1 169 ? -0.768 3.278 -8.438 1.00 96.88 169 ASP A CA 1
ATOM 1329 C C . ASP A 1 169 ? 0.188 4.461 -8.240 1.00 96.88 169 ASP A C 1
ATOM 1331 O O . ASP A 1 169 ? -0.207 5.532 -7.760 1.00 96.88 169 ASP A O 1
ATOM 1335 N N . GLY A 1 170 ? 1.478 4.206 -8.442 1.00 95.00 170 GLY A N 1
ATOM 1336 C CA . GLY A 1 170 ? 2.515 5.214 -8.260 1.00 95.00 170 GLY A CA 1
ATOM 1337 C C . GLY A 1 170 ? 2.667 6.070 -9.513 1.00 95.00 170 GLY A C 1
ATOM 1338 O O . GLY A 1 170 ? 2.470 5.597 -10.622 1.00 95.00 170 GLY A O 1
ATOM 1339 N N . HIS A 1 171 ? 3.065 7.326 -9.335 1.00 95.00 171 HIS A N 1
ATOM 1340 C CA . HIS A 1 171 ? 3.434 8.207 -10.438 1.00 95.00 171 HIS A CA 1
ATOM 1341 C C . HIS A 1 171 ? 4.590 9.110 -10.014 1.00 95.00 171 HIS A C 1
ATOM 1343 O O . HIS A 1 171 ? 4.732 9.427 -8.831 1.00 95.00 171 HIS A O 1
ATOM 1349 N N . ALA A 1 172 ? 5.385 9.553 -10.993 1.00 93.56 172 ALA A N 1
ATOM 1350 C CA . ALA A 1 172 ? 6.566 10.391 -10.771 1.00 93.56 172 ALA A CA 1
ATOM 1351 C C . ALA A 1 172 ? 7.599 9.733 -9.830 1.00 93.56 172 ALA A C 1
ATOM 1353 O O . ALA A 1 172 ? 8.197 10.381 -8.969 1.00 93.56 172 ALA A O 1
ATOM 1354 N N . GLY A 1 173 ? 7.819 8.430 -10.014 1.00 92.00 173 GLY A N 1
ATOM 1355 C CA . GLY A 1 173 ? 8.719 7.607 -9.221 1.00 92.00 173 GLY A CA 1
ATOM 1356 C C . GLY A 1 173 ? 8.006 6.698 -8.218 1.00 92.00 173 GLY A C 1
ATOM 1357 O O . GLY A 1 173 ? 6.825 6.823 -7.907 1.00 92.00 173 GLY A O 1
ATOM 1358 N N . THR A 1 174 ? 8.761 5.745 -7.669 1.00 93.19 174 THR A N 1
ATOM 1359 C CA . THR A 1 174 ? 8.216 4.664 -6.827 1.00 93.19 174 THR A CA 1
ATOM 1360 C C . THR A 1 174 ? 8.128 5.016 -5.341 1.00 93.19 174 THR A C 1
ATOM 1362 O O . THR A 1 174 ? 7.635 4.222 -4.543 1.00 93.19 174 THR A O 1
ATOM 1365 N N . ARG A 1 175 ? 8.692 6.153 -4.914 1.00 93.00 175 ARG A N 1
ATOM 1366 C CA . ARG A 1 175 ? 8.928 6.425 -3.485 1.00 93.00 175 ARG A CA 1
ATOM 1367 C C . ARG A 1 175 ? 7.627 6.547 -2.696 1.00 93.00 175 ARG A C 1
ATOM 1369 O O . ARG A 1 175 ? 7.498 5.914 -1.653 1.00 93.00 175 ARG A O 1
ATOM 1376 N N . THR A 1 176 ? 6.657 7.298 -3.213 1.00 94.75 176 THR A N 1
ATOM 1377 C CA . THR A 1 176 ? 5.380 7.535 -2.527 1.00 94.75 176 THR A CA 1
ATOM 1378 C C . THR A 1 176 ? 4.570 6.252 -2.392 1.00 94.75 176 THR A C 1
ATOM 1380 O O . THR A 1 176 ? 4.104 5.933 -1.301 1.00 94.75 176 THR A O 1
ATOM 1383 N N . SER A 1 177 ? 4.446 5.465 -3.464 1.00 96.25 177 SER A N 1
ATOM 1384 C CA . SER A 1 177 ? 3.681 4.215 -3.433 1.00 96.25 177 SER A CA 1
ATOM 1385 C C . SER A 1 177 ? 4.308 3.188 -2.478 1.00 96.25 177 SER A C 1
ATOM 1387 O O . SER A 1 177 ? 3.589 2.542 -1.715 1.00 96.25 177 SER A O 1
ATOM 1389 N N . GLN A 1 178 ? 5.643 3.087 -2.435 1.00 95.06 178 GLN A N 1
ATOM 1390 C CA . GLN A 1 178 ? 6.348 2.226 -1.477 1.00 95.06 178 GLN A CA 1
ATOM 1391 C C . GLN A 1 178 ? 6.226 2.722 -0.029 1.00 95.06 178 GLN A C 1
ATOM 1393 O O . GLN A 1 178 ? 6.032 1.907 0.868 1.00 95.06 178 GLN A O 1
ATOM 1398 N N . ALA A 1 179 ? 6.281 4.033 0.219 1.00 94.38 179 ALA A N 1
ATOM 1399 C CA . ALA A 1 179 ? 6.064 4.583 1.559 1.00 94.38 179 ALA A CA 1
ATOM 1400 C C . ALA A 1 179 ? 4.631 4.313 2.054 1.00 94.38 179 ALA A C 1
ATOM 1402 O O . ALA A 1 179 ? 4.432 3.827 3.170 1.00 94.38 179 ALA A O 1
ATOM 1403 N N . LEU A 1 180 ? 3.627 4.548 1.202 1.00 96.00 180 LEU A N 1
ATOM 1404 C CA . LEU A 1 180 ? 2.223 4.291 1.527 1.00 96.00 180 LEU A CA 1
ATOM 1405 C C . LEU A 1 180 ? 1.952 2.808 1.793 1.00 96.00 180 LEU A C 1
ATOM 1407 O O . LEU A 1 180 ? 1.192 2.488 2.705 1.00 96.00 180 LEU A O 1
ATOM 1411 N N . LYS A 1 181 ? 2.596 1.900 1.054 1.00 95.56 181 LYS A N 1
ATOM 1412 C CA . LYS A 1 181 ? 2.488 0.452 1.278 1.00 95.56 181 LYS A CA 1
ATOM 1413 C C . LYS A 1 181 ? 2.810 0.049 2.718 1.00 95.56 181 LYS A C 1
ATOM 1415 O O . LYS A 1 181 ? 2.134 -0.832 3.251 1.00 95.56 181 LYS A O 1
ATOM 1420 N N . GLU A 1 182 ? 3.830 0.661 3.314 1.00 93.62 182 GLU A N 1
ATOM 1421 C CA . GLU A 1 182 ? 4.289 0.334 4.667 1.00 93.62 182 GLU A CA 1
ATOM 1422 C C . GLU A 1 182 ? 3.503 1.096 5.744 1.00 93.62 182 GLU A C 1
ATOM 1424 O O . GLU A 1 182 ? 3.151 0.521 6.772 1.00 93.62 182 GLU A O 1
ATOM 1429 N N . ILE A 1 183 ? 3.187 2.374 5.508 1.00 95.81 183 ILE A N 1
ATOM 1430 C CA . ILE A 1 183 ? 2.656 3.265 6.552 1.00 95.81 183 ILE A CA 1
ATOM 1431 C C . ILE A 1 183 ? 1.124 3.278 6.584 1.00 95.81 183 ILE A C 1
ATOM 1433 O O . ILE A 1 183 ? 0.523 3.231 7.659 1.00 95.81 183 ILE A O 1
ATOM 1437 N N . LEU A 1 184 ? 0.461 3.323 5.425 1.00 96.31 184 LEU A N 1
ATOM 1438 C CA . LEU A 1 184 ? -0.987 3.532 5.368 1.00 96.31 184 LEU A CA 1
ATOM 1439 C C . LEU A 1 184 ? -1.793 2.424 6.072 1.00 96.31 184 LEU A C 1
ATOM 1441 O O . LEU A 1 184 ? -2.698 2.778 6.831 1.00 96.31 184 LEU A O 1
ATOM 1445 N N . PRO A 1 185 ? -1.500 1.116 5.894 1.00 95.25 185 PRO A N 1
ATOM 1446 C CA . PRO A 1 185 ? -2.216 0.068 6.623 1.00 95.25 185 PRO A CA 1
ATOM 1447 C C . PRO A 1 185 ? -2.100 0.225 8.143 1.00 95.25 185 PRO A C 1
ATOM 1449 O O . PRO A 1 185 ? -3.083 0.061 8.862 1.00 95.25 185 PRO A O 1
ATOM 1452 N N . VAL A 1 186 ? -0.924 0.619 8.639 1.00 94.69 186 VAL A N 1
ATOM 1453 C CA . VAL A 1 186 ? -0.698 0.831 10.075 1.00 94.69 186 VAL A CA 1
ATOM 1454 C C . VAL A 1 186 ? -1.580 1.968 10.588 1.00 94.69 186 VAL A C 1
ATOM 1456 O O . VAL A 1 186 ? -2.362 1.761 11.514 1.00 94.69 186 VAL A O 1
ATOM 1459 N N . VAL A 1 187 ? -1.544 3.128 9.926 1.00 96.69 187 VAL A N 1
ATOM 1460 C CA . VAL A 1 187 ? -2.340 4.305 10.313 1.00 96.69 187 VAL A CA 1
ATOM 1461 C C . VAL A 1 187 ? -3.841 4.009 10.256 1.00 96.69 187 VAL A C 1
ATOM 1463 O O . VAL A 1 187 ? -4.591 4.376 11.163 1.00 96.69 187 VAL A O 1
ATOM 1466 N N . VAL A 1 188 ? -4.309 3.315 9.215 1.00 96.94 188 VAL A N 1
ATOM 1467 C CA . VAL A 1 188 ? -5.719 2.916 9.101 1.00 96.94 188 VAL A CA 1
ATOM 1468 C C . VAL A 1 188 ? -6.109 1.966 10.235 1.00 96.94 188 VAL A C 1
ATOM 1470 O O . VAL A 1 188 ? -7.145 2.178 10.869 1.00 96.94 188 VAL A O 1
ATOM 1473 N N . GLY A 1 189 ? -5.288 0.952 10.522 1.00 94.81 189 GLY A N 1
ATOM 1474 C CA . GLY A 1 189 ? -5.507 0.014 11.622 1.00 94.81 189 GLY A CA 1
ATOM 1475 C C . GLY A 1 189 ? -5.602 0.714 12.979 1.00 94.81 189 GLY A C 1
ATOM 1476 O O . GLY A 1 189 ? -6.552 0.480 13.729 1.00 94.81 189 GLY A O 1
ATOM 1477 N N . GLU A 1 190 ? -4.680 1.634 13.264 1.00 95.12 190 GLU A N 1
ATOM 1478 C CA . GLU A 1 190 ? -4.684 2.442 14.486 1.00 95.12 190 GLU A CA 1
ATOM 1479 C C . GLU A 1 190 ? -5.948 3.298 14.598 1.00 95.12 190 GLU A C 1
ATOM 1481 O O . GLU A 1 190 ? -6.654 3.229 15.605 1.00 95.12 190 GLU A O 1
ATOM 1486 N N . LYS A 1 191 ? -6.318 4.040 13.546 1.00 96.56 191 LYS A N 1
ATOM 1487 C CA . LYS A 1 191 ? -7.522 4.886 13.571 1.00 96.56 191 LYS A CA 1
ATOM 1488 C C . LYS A 1 191 ? -8.802 4.070 13.712 1.00 96.56 191 LYS A C 1
ATOM 1490 O O . LYS A 1 191 ? -9.727 4.486 14.418 1.00 96.56 191 LYS A O 1
ATOM 1495 N N . LEU A 1 192 ? -8.880 2.895 13.092 1.00 95.06 192 LEU A N 1
ATOM 1496 C CA . LEU A 1 192 ? -10.001 1.966 13.266 1.00 95.06 192 LEU A CA 1
ATOM 1497 C C . LEU A 1 192 ? -10.084 1.424 14.700 1.00 95.06 192 LEU A C 1
ATOM 1499 O O . LEU A 1 192 ? -11.189 1.288 15.235 1.00 95.06 192 LEU A O 1
ATOM 1503 N N . TRP A 1 193 ? -8.945 1.157 15.336 1.00 93.69 193 TRP A N 1
ATOM 1504 C CA . TRP A 1 193 ? -8.881 0.731 16.732 1.00 93.69 193 TRP A CA 1
ATOM 1505 C C . TRP A 1 193 ? -9.297 1.850 17.700 1.00 93.69 193 TRP A C 1
ATOM 1507 O O . TRP A 1 193 ? -10.213 1.656 18.504 1.00 93.69 193 TRP A O 1
ATOM 1517 N N . GLU A 1 194 ? -8.673 3.028 17.588 1.00 95.12 194 GLU A N 1
ATOM 1518 C CA . GLU A 1 194 ? -8.921 4.215 18.424 1.00 95.12 194 GLU A CA 1
ATOM 1519 C C . GLU A 1 194 ? -10.380 4.667 18.358 1.00 95.12 194 GLU A C 1
ATOM 1521 O O . GLU A 1 194 ? -11.004 4.998 19.366 1.00 95.12 194 GLU A O 1
ATOM 1526 N N . SER A 1 195 ? -10.952 4.648 17.155 1.00 95.00 195 SER A N 1
ATOM 1527 C CA . SER A 1 195 ? -12.331 5.066 16.922 1.00 95.00 195 SER A CA 1
ATOM 1528 C C . SER A 1 195 ? -13.366 4.030 17.347 1.00 95.00 195 SER A C 1
ATOM 1530 O O . SER A 1 195 ? -14.557 4.254 17.120 1.00 95.00 195 SER A O 1
ATOM 1532 N N . GLY A 1 196 ? -12.974 2.905 17.942 1.00 93.25 196 GLY A N 1
ATOM 1533 C CA . GLY A 1 196 ? -13.928 1.911 18.411 1.00 93.25 196 GLY A CA 1
ATOM 1534 C C . GLY A 1 196 ? -14.578 1.093 17.282 1.00 93.25 196 GLY A C 1
ATOM 1535 O O . GLY A 1 196 ? -15.662 0.540 17.484 1.00 93.25 196 GLY A O 1
ATOM 1536 N N . CYS A 1 197 ? -14.015 1.087 16.066 1.00 93.19 197 CYS A N 1
ATOM 1537 C CA . CYS A 1 197 ? -14.640 0.429 14.916 1.00 93.19 197 CYS A CA 1
ATOM 1538 C C . CYS A 1 197 ? -14.477 -1.091 14.955 1.00 93.19 197 CYS A C 1
ATOM 1540 O O . CYS A 1 197 ? -15.432 -1.798 14.641 1.00 93.19 197 CYS A O 1
ATOM 1542 N N . MET A 1 198 ? -13.320 -1.595 15.392 1.00 90.12 198 MET A N 1
ATOM 1543 C CA . MET A 1 198 ? -13.046 -3.041 15.434 1.00 90.12 198 MET A CA 1
ATOM 1544 C C . MET A 1 198 ? -13.843 -3.785 16.521 1.00 90.12 198 MET A C 1
ATOM 1546 O O . MET A 1 198 ? -14.068 -4.984 16.422 1.00 90.12 198 MET A O 1
ATOM 1550 N N . GLN A 1 199 ? -14.304 -3.079 17.556 1.00 90.50 199 GLN A N 1
ATOM 1551 C CA . GLN A 1 199 ? -15.090 -3.633 18.665 1.00 90.50 199 GLN A CA 1
ATOM 1552 C C . GLN A 1 199 ? -16.551 -3.892 18.273 1.00 90.50 199 GLN A C 1
ATOM 1554 O O . GLN A 1 199 ? -17.264 -4.621 18.970 1.00 90.50 199 GLN A O 1
ATOM 1559 N N . ARG A 1 200 ? -17.019 -3.244 17.203 1.00 88.69 200 ARG A N 1
ATOM 1560 C CA . ARG A 1 200 ? -18.417 -3.251 16.774 1.00 88.69 200 ARG A CA 1
ATOM 1561 C C . ARG A 1 200 ? -18.692 -4.459 15.886 1.00 88.69 200 ARG A C 1
ATOM 1563 O O . ARG A 1 200 ? -17.809 -4.958 15.199 1.00 88.69 200 ARG A O 1
ATOM 1570 N N . MET A 1 201 ? -19.945 -4.905 15.882 1.00 85.31 201 MET A N 1
ATOM 1571 C CA . MET A 1 201 ? -20.400 -5.895 14.906 1.00 85.31 201 MET A CA 1
ATOM 1572 C C . MET A 1 201 ? -20.272 -5.328 13.493 1.00 85.31 201 MET A C 1
ATOM 1574 O O . MET A 1 201 ? -20.507 -4.135 13.280 1.00 85.31 201 MET A O 1
ATOM 1578 N N . TYR A 1 202 ? -19.925 -6.189 12.537 1.00 85.19 202 TYR A N 1
ATOM 1579 C CA . TYR A 1 202 ? -19.860 -5.813 11.131 1.00 85.19 202 TYR A CA 1
ATOM 1580 C C . TYR A 1 202 ? -21.215 -5.276 10.655 1.00 85.19 202 TYR A C 1
ATOM 1582 O O . TYR A 1 202 ? -22.252 -5.922 10.815 1.00 85.19 202 TYR A O 1
ATOM 1590 N N . VAL A 1 203 ? -21.188 -4.096 10.041 1.00 89.94 203 VAL A N 1
ATOM 1591 C CA . VAL A 1 203 ? -22.333 -3.486 9.369 1.00 89.94 203 VAL A CA 1
ATOM 1592 C C . VAL A 1 203 ? -21.891 -3.134 7.955 1.00 89.94 203 VAL A C 1
ATOM 1594 O O . VAL A 1 203 ? -20.915 -2.407 7.763 1.00 89.94 203 VAL A O 1
ATOM 1597 N N . ALA A 1 204 ? -22.596 -3.658 6.954 1.00 89.00 204 ALA A N 1
ATOM 1598 C CA . ALA A 1 204 ? -22.321 -3.324 5.562 1.00 89.00 204 ALA A CA 1
ATOM 1599 C C . ALA A 1 204 ? -22.522 -1.816 5.326 1.00 89.00 204 ALA A C 1
ATOM 1601 O O . ALA A 1 204 ? -23.505 -1.240 5.791 1.00 89.00 204 ALA A O 1
ATOM 1602 N N . ASN A 1 205 ? -21.606 -1.185 4.584 1.00 89.81 205 ASN A N 1
ATOM 1603 C CA . ASN A 1 205 ? -21.631 0.252 4.273 1.00 89.81 205 ASN A CA 1
ATOM 1604 C C . ASN A 1 205 ? -21.665 1.173 5.512 1.00 89.81 205 ASN A C 1
ATOM 1606 O O . ASN A 1 205 ? -22.319 2.220 5.507 1.00 89.81 205 ASN A O 1
ATOM 1610 N N . ASP A 1 206 ? -20.956 0.796 6.582 1.00 95.25 206 ASP A N 1
ATOM 1611 C CA . ASP A 1 206 ? -20.876 1.597 7.804 1.00 95.25 206 ASP A CA 1
ATOM 1612 C C . ASP A 1 206 ? -20.196 2.961 7.565 1.00 95.25 206 ASP A C 1
ATOM 1614 O O . ASP A 1 206 ? -18.979 3.075 7.395 1.00 95.25 206 ASP A O 1
ATOM 1618 N N . GLN A 1 207 ? -20.999 4.024 7.634 1.00 96.50 207 GLN A N 1
ATOM 1619 C CA . GLN A 1 207 ? -20.567 5.413 7.459 1.00 96.50 207 GLN A CA 1
ATOM 1620 C C . GLN A 1 207 ? -19.526 5.875 8.484 1.00 96.50 207 GLN A C 1
ATOM 1622 O O . GLN A 1 207 ? -18.807 6.845 8.234 1.00 96.50 207 GLN A O 1
ATOM 1627 N N . ARG A 1 208 ? -19.460 5.246 9.663 1.00 96.19 208 ARG A N 1
ATOM 1628 C CA . ARG A 1 208 ? -18.436 5.553 10.668 1.00 96.19 208 ARG A CA 1
ATOM 1629 C C . ARG A 1 208 ? -17.088 4.983 10.250 1.00 96.19 208 ARG A C 1
ATOM 1631 O O . ARG A 1 208 ? -16.110 5.720 10.284 1.00 96.19 208 ARG A O 1
ATOM 1638 N N . VAL A 1 209 ? -17.055 3.725 9.810 1.00 95.88 209 VAL A N 1
ATOM 1639 C CA . VAL A 1 209 ? -15.836 3.074 9.298 1.00 95.88 209 VAL A CA 1
ATOM 1640 C C . VAL A 1 209 ? -15.296 3.857 8.105 1.00 95.88 209 VAL A C 1
ATOM 1642 O O . VAL A 1 209 ? -14.122 4.214 8.090 1.00 95.88 209 VAL A O 1
ATOM 1645 N N . TRP A 1 210 ? -16.175 4.223 7.167 1.00 96.56 210 TRP A N 1
ATOM 1646 C CA . TRP A 1 210 ? -15.819 5.055 6.016 1.00 96.56 210 TRP A CA 1
ATOM 1647 C C . TRP A 1 210 ? -15.145 6.373 6.422 1.00 96.56 210 TRP A C 1
ATOM 1649 O O . TRP A 1 210 ? -14.053 6.684 5.953 1.00 96.56 210 TRP A O 1
ATOM 1659 N N . ARG A 1 211 ? -15.762 7.134 7.337 1.00 98.06 211 ARG A N 1
ATOM 1660 C CA . ARG A 1 211 ? -15.214 8.415 7.815 1.00 98.06 211 ARG A CA 1
ATOM 1661 C C . ARG A 1 211 ? -13.869 8.257 8.515 1.00 98.06 211 ARG A C 1
ATOM 1663 O O . ARG A 1 211 ? -12.997 9.100 8.345 1.00 98.06 211 ARG A O 1
ATOM 1670 N N . VAL A 1 212 ? -13.698 7.193 9.293 1.00 97.88 212 VAL A N 1
ATOM 1671 C CA . VAL A 1 212 ? -12.434 6.911 9.983 1.00 97.88 212 VAL A CA 1
ATOM 1672 C C . VAL A 1 212 ? -11.324 6.616 8.980 1.00 97.88 212 VAL A C 1
ATOM 1674 O O . VAL A 1 212 ? -10.255 7.208 9.089 1.00 97.88 212 VAL A O 1
ATOM 1677 N N . ILE A 1 213 ? -11.589 5.775 7.976 1.00 97.12 213 ILE A N 1
ATOM 1678 C CA . ILE A 1 213 ? -10.628 5.492 6.903 1.00 97.12 213 ILE A CA 1
ATOM 1679 C C . ILE A 1 213 ? -10.298 6.784 6.148 1.00 97.12 213 ILE A C 1
ATOM 1681 O O . ILE A 1 213 ? -9.130 7.110 5.976 1.00 97.12 213 ILE A O 1
ATOM 1685 N N . GLN A 1 214 ? -11.302 7.577 5.769 1.00 98.12 214 GLN A N 1
ATOM 1686 C CA . GLN A 1 214 ? -11.078 8.849 5.079 1.00 98.12 214 GLN A CA 1
ATOM 1687 C C . GLN A 1 214 ? -10.201 9.813 5.896 1.00 98.12 214 GLN A C 1
ATOM 1689 O O . GLN A 1 214 ? -9.314 10.460 5.342 1.00 98.12 214 GLN A O 1
ATOM 1694 N N . ASN A 1 215 ? -10.429 9.904 7.207 1.00 98.00 215 ASN A N 1
ATOM 1695 C CA . ASN A 1 215 ? -9.622 10.743 8.089 1.00 98.00 215 ASN A CA 1
ATOM 1696 C C . ASN A 1 215 ? -8.193 10.211 8.244 1.00 98.00 215 ASN A C 1
ATOM 1698 O O . ASN A 1 215 ? -7.273 11.014 8.327 1.00 98.00 215 ASN A O 1
ATOM 1702 N N . ALA A 1 216 ? -7.995 8.890 8.244 1.00 97.62 216 ALA A N 1
ATOM 1703 C CA . ALA A 1 216 ? -6.667 8.280 8.270 1.00 97.62 216 ALA A CA 1
ATOM 1704 C C . ALA A 1 216 ? -5.841 8.651 7.026 1.00 97.62 216 ALA A C 1
ATOM 1706 O O . ALA A 1 216 ? -4.673 9.003 7.153 1.00 97.62 216 ALA A O 1
ATOM 1707 N N . PHE A 1 217 ? -6.460 8.638 5.840 1.00 97.88 217 PHE A N 1
ATOM 1708 C CA . PHE A 1 217 ? -5.806 9.061 4.596 1.00 97.88 217 PHE A CA 1
ATOM 1709 C C . PHE A 1 217 ? -5.431 10.544 4.620 1.00 97.88 217 PHE A C 1
ATOM 1711 O O . PHE A 1 217 ? -4.301 10.883 4.294 1.00 97.88 217 PHE A O 1
ATOM 1718 N N . LYS A 1 218 ? -6.360 11.420 5.030 1.00 98.00 218 LYS A N 1
ATOM 1719 C CA . LYS A 1 218 ? -6.092 12.865 5.136 1.00 98.00 218 LYS A CA 1
ATOM 1720 C C . LYS A 1 218 ? -4.969 13.167 6.120 1.00 98.00 218 LYS A C 1
ATOM 1722 O O . LYS A 1 218 ? -4.080 13.939 5.805 1.00 98.00 218 LYS A O 1
ATOM 1727 N N . TYR A 1 219 ? -5.011 12.523 7.284 1.00 97.38 219 TYR A N 1
ATOM 1728 C CA . TYR A 1 219 ? -3.971 12.657 8.294 1.00 97.38 219 TYR A CA 1
ATOM 1729 C C . TYR A 1 219 ? -2.600 12.263 7.736 1.00 97.38 219 TYR A C 1
ATOM 1731 O O . TYR A 1 219 ? -1.643 13.012 7.880 1.00 97.38 219 TYR A O 1
ATOM 1739 N N . LEU A 1 220 ? -2.508 11.117 7.054 1.00 96.81 220 LEU A N 1
ATOM 1740 C CA . LEU A 1 220 ? -1.241 10.677 6.478 1.00 96.81 220 LEU A CA 1
ATOM 1741 C C . LEU A 1 220 ? -0.737 11.620 5.376 1.00 96.81 220 LEU A C 1
ATOM 1743 O O . LEU A 1 220 ? 0.460 11.871 5.304 1.00 96.81 220 LEU A O 1
ATOM 1747 N N . ASP A 1 221 ? -1.628 12.143 4.536 1.00 96.88 221 ASP A N 1
ATOM 1748 C CA . ASP A 1 221 ? -1.276 13.119 3.498 1.00 96.88 221 ASP A CA 1
ATOM 1749 C C . ASP A 1 221 ? -0.695 14.408 4.108 1.00 96.88 221 ASP A C 1
ATOM 1751 O O . ASP A 1 221 ? 0.366 14.874 3.696 1.00 96.88 221 ASP A O 1
ATOM 1755 N N . GLU A 1 222 ? -1.332 14.928 5.163 1.00 97.38 222 GLU A N 1
ATOM 1756 C CA . GLU A 1 222 ? -0.845 16.090 5.916 1.00 97.38 222 GLU A CA 1
ATOM 1757 C C . GLU A 1 222 ? 0.534 15.835 6.549 1.00 97.38 222 GLU A C 1
ATOM 1759 O O . GLU A 1 222 ? 1.412 16.694 6.459 1.00 97.38 222 GLU A O 1
ATOM 1764 N N . GLU A 1 223 ? 0.762 14.653 7.132 1.00 96.38 223 GLU A N 1
ATOM 1765 C CA . GLU A 1 223 ? 2.062 14.268 7.704 1.00 96.38 223 GLU A CA 1
ATOM 1766 C C . GLU A 1 223 ? 3.155 14.146 6.632 1.00 96.38 223 GLU A C 1
ATOM 1768 O O . GLU A 1 223 ? 4.265 14.643 6.823 1.00 96.38 223 GLU A O 1
ATOM 1773 N N . VAL A 1 224 ? 2.852 13.532 5.481 1.00 93.69 224 VAL A N 1
ATOM 1774 C CA . VAL A 1 224 ? 3.807 13.393 4.368 1.00 93.69 224 VAL A CA 1
ATOM 1775 C C . VAL A 1 224 ? 4.201 14.763 3.815 1.00 93.69 224 VAL A C 1
ATOM 1777 O O . VAL A 1 224 ? 5.387 15.023 3.601 1.00 93.69 224 VAL A O 1
ATOM 1780 N N . LEU A 1 225 ? 3.232 15.660 3.618 1.00 94.56 225 LEU A N 1
ATOM 1781 C CA . LEU A 1 225 ? 3.495 17.031 3.177 1.00 94.56 225 LEU A CA 1
ATOM 1782 C C . LEU A 1 225 ? 4.275 17.829 4.230 1.00 94.56 225 LEU A C 1
ATOM 1784 O O . LEU A 1 225 ? 5.181 18.589 3.882 1.00 94.56 225 LEU A O 1
ATOM 1788 N N . GLY A 1 226 ? 3.946 17.646 5.510 1.00 95.12 226 GLY A N 1
ATOM 1789 C CA . GLY A 1 226 ? 4.644 18.272 6.629 1.00 95.12 226 GLY A CA 1
ATOM 1790 C C . GLY A 1 226 ? 6.108 17.842 6.725 1.00 95.12 226 GLY A C 1
ATOM 1791 O O . GLY A 1 226 ? 6.983 18.684 6.925 1.00 95.12 226 GLY A O 1
ATOM 1792 N N . GLU A 1 227 ? 6.396 16.555 6.534 1.00 93.06 227 GLU A N 1
ATOM 1793 C CA . GLU A 1 227 ? 7.764 16.030 6.506 1.00 93.06 227 GLU A CA 1
ATOM 1794 C C . GLU A 1 227 ? 8.546 16.541 5.298 1.00 93.06 227 GLU A C 1
ATOM 1796 O O . GLU A 1 227 ? 9.646 17.064 5.455 1.00 93.06 227 GLU A O 1
ATOM 1801 N N . ALA A 1 228 ? 7.952 16.478 4.103 1.00 90.75 228 ALA A N 1
ATOM 1802 C CA . ALA A 1 228 ? 8.590 16.981 2.891 1.00 90.75 228 ALA A CA 1
ATOM 1803 C C . ALA A 1 228 ? 8.963 18.466 3.021 1.00 90.75 228 ALA A C 1
ATOM 1805 O O . ALA A 1 228 ? 10.047 18.874 2.607 1.00 90.75 228 ALA A O 1
ATOM 1806 N N . LYS A 1 229 ? 8.089 19.271 3.640 1.00 93.69 229 LYS A N 1
ATOM 1807 C CA . LYS A 1 229 ? 8.362 20.683 3.910 1.00 93.69 229 LYS A CA 1
ATOM 1808 C C . LYS A 1 229 ? 9.545 20.873 4.865 1.00 93.69 229 LYS A C 1
ATOM 1810 O O . LYS A 1 229 ? 10.397 21.706 4.579 1.00 93.69 229 LYS A O 1
ATOM 1815 N N . ARG A 1 230 ? 9.617 20.100 5.956 1.00 93.75 230 ARG A N 1
ATOM 1816 C CA . ARG A 1 230 ? 10.729 20.169 6.923 1.00 93.75 230 ARG A CA 1
ATOM 1817 C C . ARG A 1 230 ? 12.071 19.840 6.273 1.00 93.75 230 ARG A C 1
ATOM 1819 O O . ARG A 1 230 ? 13.013 20.605 6.428 1.00 93.75 230 ARG A O 1
ATOM 1826 N N . CYS A 1 231 ? 12.133 18.778 5.470 1.00 88.69 231 CYS A N 1
ATOM 1827 C CA . CYS A 1 231 ? 13.363 18.418 4.761 1.00 88.69 231 CYS A CA 1
ATOM 1828 C C . CYS A 1 231 ? 13.844 19.526 3.808 1.00 88.69 231 CYS A C 1
ATOM 1830 O O . CYS A 1 231 ? 15.043 19.750 3.682 1.00 88.69 231 CYS A O 1
ATOM 1832 N N . LEU A 1 232 ? 12.921 20.235 3.149 1.00 91.19 232 LEU A N 1
ATOM 1833 C CA . LEU A 1 232 ? 13.271 21.349 2.262 1.00 91.19 232 LEU A CA 1
ATOM 1834 C C . LEU A 1 232 ? 13.811 22.569 3.020 1.00 91.19 232 LEU A C 1
ATOM 1836 O O . LEU A 1 232 ? 14.654 23.286 2.485 1.00 91.19 232 LEU A O 1
ATOM 1840 N N . GLU A 1 233 ? 13.308 22.832 4.227 1.00 90.19 233 GLU A N 1
ATOM 1841 C CA . GLU A 1 233 ? 13.790 23.925 5.080 1.00 90.19 233 GLU A CA 1
ATOM 1842 C C . GLU A 1 233 ? 15.196 23.611 5.628 1.00 90.19 233 GLU A C 1
ATOM 1844 O O . GLU A 1 233 ? 16.084 24.460 5.540 1.00 90.19 233 GLU A O 1
ATOM 1849 N N . ASP A 1 234 ? 15.436 22.372 6.073 1.00 85.50 234 ASP A N 1
ATOM 1850 C CA . ASP A 1 234 ? 16.742 21.924 6.581 1.00 85.50 234 ASP A CA 1
ATOM 1851 C C . ASP A 1 234 ? 17.850 21.983 5.507 1.00 85.50 234 ASP A C 1
ATOM 1853 O O . ASP A 1 234 ? 18.966 22.439 5.778 1.00 85.50 234 ASP A O 1
ATOM 1857 N N . ASP A 1 235 ? 17.546 21.589 4.264 1.00 79.06 235 ASP A N 1
ATOM 1858 C CA . ASP A 1 235 ? 18.491 21.667 3.138 1.00 79.06 235 ASP A CA 1
ATOM 1859 C C . ASP A 1 235 ? 18.872 23.121 2.797 1.00 79.06 235 ASP A C 1
ATOM 1861 O O . ASP A 1 235 ? 20.013 23.406 2.418 1.00 79.06 235 ASP A O 1
ATOM 1865 N N . GLN A 1 236 ? 17.938 24.067 2.948 1.00 73.56 236 GLN A N 1
ATOM 1866 C CA . GLN A 1 236 ? 18.201 25.490 2.706 1.00 73.56 236 GLN A CA 1
ATOM 1867 C C . GLN A 1 236 ? 19.081 26.117 3.789 1.00 73.56 236 GLN A C 1
ATOM 1869 O O . GLN A 1 236 ? 19.926 26.962 3.476 1.00 73.56 236 GLN A O 1
ATOM 1874 N N . ASP A 1 237 ? 18.922 25.700 5.043 1.00 67.12 237 ASP A N 1
ATOM 1875 C CA . ASP A 1 237 ? 19.754 26.182 6.145 1.00 67.12 237 ASP A CA 1
ATOM 1876 C C . ASP A 1 237 ? 21.169 25.577 6.110 1.00 67.12 237 ASP A C 1
ATOM 1878 O O . ASP A 1 237 ? 22.135 26.267 6.448 1.00 67.12 237 ASP A O 1
ATOM 1882 N N . GLY A 1 238 ? 21.330 24.350 5.600 1.00 59.84 238 GLY A N 1
ATOM 1883 C CA . GLY A 1 238 ? 22.638 23.723 5.362 1.00 59.84 238 GLY A CA 1
ATOM 1884 C C . GLY A 1 238 ? 23.470 24.362 4.238 1.00 59.84 238 GLY A C 1
ATOM 1885 O O . GLY A 1 238 ? 24.691 24.207 4.209 1.00 59.84 238 GLY A O 1
ATOM 1886 N N . LEU A 1 239 ? 22.835 25.112 3.330 1.00 57.50 239 LEU A N 1
ATOM 1887 C CA . LEU A 1 239 ? 23.482 25.819 2.215 1.00 57.50 239 LEU A CA 1
ATOM 1888 C C . LEU A 1 239 ? 23.872 27.268 2.540 1.00 57.50 239 LEU A C 1
ATOM 1890 O O . LEU A 1 239 ? 24.465 27.940 1.692 1.00 57.50 239 LEU A O 1
ATOM 1894 N N . ARG A 1 240 ? 23.584 27.773 3.747 1.00 52.69 240 ARG A N 1
ATOM 1895 C CA . ARG A 1 240 ? 24.107 29.076 4.176 1.00 52.69 240 ARG A CA 1
ATOM 1896 C C . ARG A 1 240 ? 25.601 28.925 4.491 1.00 52.69 240 ARG A C 1
ATOM 1898 O O . ARG A 1 240 ? 25.932 28.239 5.460 1.00 52.69 240 ARG A O 1
ATOM 1905 N N . PRO A 1 241 ? 26.519 29.541 3.716 1.00 52.00 241 PRO A N 1
ATOM 1906 C CA . PRO A 1 241 ? 27.933 29.518 4.059 1.00 52.00 241 PRO A CA 1
ATOM 1907 C C . PRO A 1 241 ? 28.087 30.119 5.455 1.00 52.00 241 PRO A C 1
ATOM 1909 O O . PRO A 1 241 ? 27.548 31.191 5.739 1.00 52.00 241 PRO A O 1
ATOM 1912 N N . GLY A 1 242 ? 28.765 29.376 6.333 1.00 53.78 242 GLY A N 1
ATOM 1913 C CA . GLY A 1 242 ? 29.038 29.791 7.702 1.00 53.78 242 GLY A CA 1
ATOM 1914 C C . GLY A 1 242 ? 29.542 31.229 7.716 1.00 53.78 242 GLY A C 1
ATOM 1915 O O . GLY A 1 242 ? 30.462 31.567 6.972 1.00 53.78 242 GLY A O 1
ATOM 1916 N N . GLY A 1 243 ? 28.878 32.062 8.518 1.00 48.75 243 GLY A N 1
ATOM 1917 C CA . GLY A 1 243 ? 29.177 33.479 8.642 1.00 48.75 243 GLY A CA 1
ATOM 1918 C C . GLY A 1 243 ? 30.673 33.708 8.807 1.00 48.75 243 GLY A C 1
ATOM 1919 O O . GLY A 1 243 ? 31.318 33.094 9.661 1.00 48.75 243 GLY A O 1
ATOM 1920 N N . GLU A 1 244 ? 31.203 34.583 7.956 1.00 47.66 244 GLU A N 1
ATOM 1921 C CA . GLU A 1 244 ? 32.536 35.145 8.094 1.00 47.66 244 GLU A CA 1
ATOM 1922 C C . GLU A 1 244 ? 32.752 35.608 9.537 1.00 47.66 244 GLU A C 1
ATOM 1924 O O . GLU A 1 244 ? 31.874 36.197 10.175 1.00 47.66 244 GLU A O 1
ATOM 1929 N N . GLY A 1 245 ? 33.929 35.264 10.053 1.00 47.44 245 GLY A N 1
ATOM 1930 C CA . GLY A 1 245 ? 34.313 35.467 11.435 1.00 47.44 245 GLY A CA 1
ATOM 1931 C C . GLY A 1 245 ? 34.060 36.886 11.932 1.00 47.44 245 GLY A C 1
ATOM 1932 O O . GLY A 1 245 ? 34.426 37.875 11.300 1.00 47.44 245 GLY A O 1
ATOM 1933 N N . GLN A 1 246 ? 33.527 36.955 13.150 1.00 46.25 246 GLN A N 1
ATOM 1934 C CA . GLN A 1 246 ? 33.821 38.040 14.074 1.00 46.25 246 GLN A CA 1
ATOM 1935 C C . GLN A 1 246 ? 35.345 38.131 14.243 1.00 46.25 246 GLN A C 1
ATOM 1937 O O . GLN A 1 246 ? 35.942 37.421 15.051 1.00 46.25 246 GLN A O 1
ATOM 1942 N N . LEU A 1 247 ? 35.978 38.999 13.455 1.00 50.41 247 LEU A N 1
ATOM 1943 C CA . LEU A 1 247 ? 37.242 39.615 13.829 1.00 50.41 247 LEU A CA 1
ATOM 1944 C C . LEU A 1 247 ? 36.929 40.570 14.980 1.00 50.41 247 LEU A C 1
ATOM 1946 O O . LEU A 1 247 ? 36.283 41.599 14.797 1.00 50.41 247 LEU A O 1
ATOM 1950 N N . ALA A 1 248 ? 37.320 40.149 16.178 1.00 51.66 248 ALA A N 1
ATOM 1951 C CA . ALA A 1 248 ? 37.391 41.001 17.347 1.00 51.66 248 ALA A CA 1
ATOM 1952 C C . ALA A 1 248 ? 38.440 42.097 17.099 1.00 51.66 248 ALA A C 1
ATOM 1954 O O . ALA A 1 248 ? 39.609 41.782 16.864 1.00 51.66 248 ALA A O 1
ATOM 1955 N N . GLU A 1 249 ? 38.002 43.355 17.144 1.00 53.59 249 GLU A N 1
ATOM 1956 C CA . GLU A 1 249 ? 38.837 44.504 17.517 1.00 53.59 249 GLU A CA 1
ATOM 1957 C C . GLU A 1 249 ? 38.761 44.729 19.031 1.00 53.59 249 GLU A C 1
ATOM 1959 O O . GLU A 1 249 ? 37.656 44.556 19.603 1.00 53.59 249 GLU A O 1
#